Protein 4WY9 (pdb70)

Nearest PDB structures (foldseek):
  4wy9-assembly1_A  TM=1.004E+00  e=4.605E-63  Campylobacter jejuni subsp. jejuni NCTC 11168 = ATCC 700819
  6fu4-assembly2_B  TM=7.289E-01  e=2.043E-14  Pseudomonas aeruginosa PAO1
  7prr-assembly1_B  TM=7.148E-01  e=6.176E-14  Pseudomonas aeruginosa PAO1
  6f9g-assembly3_C  TM=6.980E-01  e=2.473E-10  Pseudomonas putida KT2440
  4jgp-assembly1_B  TM=6.326E-01  e=4.876E-08  Bacillus subtilis subsp. subtilis str. 168

Organism: Campylobacter jejuni subsp. jejuni serotype O:2 (strain ATCC 700819 / NCTC 11168) (NCBI:txid192222)

Solvent-accessible surface area: 14185 Å² total; per-residue (Å²): 143,69,49,139,69,4,54,83,58,0,43,54,25,1,131,111,27,3,86,87,2,76,35,9,0,38,97,2,10,58,62,0,66,62,1,10,41,66,0,19,109,27,18,55,79,40,67,102,168,100,12,59,14,89,75,0,32,75,33,0,34,113,29,5,74,135,108,35,91,17,35,15,3,0,0,9,4,78,108,13,14,113,88,0,59,139,98,36,180,88,18,36,8,183,71,29,78,1,0,0,0,8,2,69,106,195,44,26,84,30,17,81,4,34,29,60,0,0,101,9,123,7,0,75,40,0,56,170,107,15,141,100,67,48,118,108,4,24,28,18,89,0,51,129,1,52,18,108,60,154,91,29,26,0,0,4,0,0,14,5,0,13,33,164,166,82,113,28,31,0,0,0,0,0,0,0,26,3,68,61,1,24,100,34,1,52,46,107,189,33,77,118,24,65,30,5,21,9,2,0,1,13,25,87,2,55,0,2,5,11,60,73,147,115,23,13,41,99,15,4,82,111,55,7,93,49,186,34,0,73,103,0,9,132,8,5,63,94,38,118,95,24,48,34,87,5,51,3,43,85,53,54,68,1,17,0,0,3,21,18,18,156,8,83,118,18,36,3,0,0,2,0,1,0,9,43,159,11,9,99,129,97,125,204,194

Radius of gyration: 21.38 Å; Cα contacts (8 Å, |Δi|>4): 600; chains: 1; bounding box: 50×57×57 Å

B-factor: mean 18.08, std 12.16, range [5.47, 84.89]

Secondary structure (DSSP, 8-state):
-HHHHHHHHHHHHHHHHHHHHHHHHHHHHHHHHHHHHHHHHHHHHS-GGG--HHHHHHHHHHHH-S--S-SEEEEEESS--HHHHHH-GGGB-TT--EEEEEEE---EEEE---HHHHT-HHHHHHHHH--TT----EE---EEE-SSSS-EEEEEEEEEEE-TTS-EEEEEEEEEETHHHHHHHT-GGG--STT--EEEEETTSBEEE-SSGGGTTSBHHHH---GGGHHHHHHHHHT--EEEEEE-TTS-EEEEEEEEEEETTEEEEEEEEEEHHHHHS----

Foldseek 3Di:
DLVVVVFVVQLVLFVVLVVVVLVLLVVQQVLQVVLLVVQLVCQAVADLVRDDVVVNVCSVLVSPQPPRLFQKKKKWFADHDPVQCVPDQQQQEPVGTGMFMWGPPVSIDTGRDYCVVCPDPQNVCCQVPPWPPDPAKGKAFWDWDDRPHDIFIWIKIKDFHAYNVRHGGIIIITIRGCVVSCVPQVPVVPDDWVPKWKWKGWLQQATRDTPPPVRHRPGQCVLAVDPQAVVVNVCSNVQHWGWGFHQHSVRAGWIKTWHKDDDGPTIMIIIIIHRPCRSVPPDDD

Structure (mmCIF, N/CA/C/O backbone):
data_4WY9
#
_entry.id   4WY9
#
_cell.length_a   39.260
_cell.length_b   43.320
_cell.length_c   50.900
_cell.angle_alpha   92.520
_cell.angle_beta   111.380
_cell.angle_gamma   114.730
#
_symmetry.space_group_name_H-M   'P 1'
#
loop_
_entity.id
_entity.type
_entity.pdbx_description
1 polymer 'Putative MCP-type signal transduction protein'
2 non-polymer 'ACETATE ION'
3 non-polymer 'CHLORIDE ION'
4 water water
#
loop_
_atom_site.group_PDB
_atom_site.id
_atom_site.type_symbol
_atom_site.label_atom_id
_atom_site.label_alt_id
_atom_site.label_comp_id
_atom_site.label_asym_id
_atom_site.label_entity_id
_atom_site.label_seq_id
_atom_site.pdbx_PDB_ins_code
_atom_site.Cartn_x
_atom_site.Cartn_y
_atom_site.Cartn_z
_atom_site.occupancy
_atom_site.B_iso_or_equiv
_atom_site.auth_seq_id
_atom_site.auth_comp_id
_atom_site.auth_asym_id
_atom_site.auth_atom_id
_atom_site.pdbx_PDB_model_num
ATOM 1 N N . ASN A 1 7 ? 12.795 26.719 63.997 1.00 39.64 37 ASN A N 1
ATOM 2 C CA . ASN A 1 7 ? 11.963 27.593 63.210 1.00 25.49 37 ASN A CA 1
ATOM 3 C C . ASN A 1 7 ? 11.896 27.270 61.713 1.00 18.35 37 ASN A C 1
ATOM 4 O O . ASN A 1 7 ? 11.025 26.542 61.289 1.00 16.79 37 ASN A O 1
ATOM 9 N N A ILE A 1 8 ? 12.837 27.786 60.933 0.60 15.17 38 ILE A N 1
ATOM 10 N N B ILE A 1 8 ? 12.849 27.780 60.939 0.40 16.13 38 ILE A N 1
ATOM 11 C CA A ILE A 1 8 ? 12.780 27.688 59.473 0.60 14.17 38 ILE A CA 1
ATOM 12 C CA B ILE A 1 8 ? 12.802 27.693 59.478 0.40 16.02 38 ILE A CA 1
ATOM 13 C C A ILE A 1 8 ? 12.885 26.239 59.003 0.60 11.01 38 ILE A C 1
ATOM 14 C C B ILE A 1 8 ? 12.896 26.245 58.993 0.40 12.08 38 ILE A C 1
ATOM 15 O O A ILE A 1 8 ? 12.158 25.834 58.095 0.60 10.96 38 ILE A O 1
ATOM 16 O O B ILE A 1 8 ? 12.173 25.850 58.082 0.40 12.04 38 ILE A O 1
ATOM 25 N N . THR A 1 9 ? 13.792 25.450 59.566 1.00 9.42 39 THR A N 1
ATOM 26 C CA . THR A 1 9 ? 13.930 24.056 59.154 1.00 8.54 39 THR A CA 1
ATOM 27 C C . THR A 1 9 ? 12.634 23.280 59.379 1.00 9.13 39 THR A C 1
ATOM 28 O O . THR A 1 9 ? 12.086 22.638 58.460 1.00 9.27 39 THR A O 1
ATOM 32 N N . LYS A 1 10 ? 12.118 23.335 60.588 1.00 10.31 40 LYS A N 1
ATOM 33 C CA . LYS A 1 10 ? 10.894 22.610 60.938 1.00 11.04 40 LYS A CA 1
ATOM 34 C C . LYS A 1 10 ? 9.730 23.091 60.086 1.00 11.27 40 LYS A C 1
ATOM 35 O O . LYS A 1 10 ? 8.934 22.302 59.566 1.00 11.32 40 LYS A O 1
ATOM 41 N N A ASN A 1 11 ? 9.594 24.411 59.961 0.41 11.86 41 ASN A N 1
ATOM 42 N N B ASN A 1 11 ? 9.606 24.406 59.950 0.59 10.39 41 ASN A N 1
ATOM 43 C CA A ASN A 1 11 ? 8.502 24.969 59.175 0.41 12.76 41 ASN A CA 1
ATOM 44 C CA B ASN A 1 11 ? 8.499 24.942 59.183 0.59 10.20 41 ASN A CA 1
ATOM 45 C C A ASN A 1 11 ? 8.601 24.545 57.704 0.41 11.03 41 ASN A C 1
ATOM 46 C C B ASN A 1 11 ? 8.601 24.554 57.703 0.59 9.42 41 ASN A C 1
ATOM 47 O O A ASN A 1 11 ? 7.595 24.178 57.078 0.41 11.22 41 ASN A O 1
ATOM 48 O O B ASN A 1 11 ? 7.588 24.217 57.070 0.59 10.16 41 ASN A O 1
ATOM 57 N N . THR A 1 12 ? 9.817 24.541 57.174 1.00 9.68 42 THR A N 1
ATOM 58 C CA . THR A 1 12 ? 10.034 24.193 55.782 1.00 8.38 42 THR A CA 1
ATOM 59 C C . THR A 1 12 ? 9.645 22.741 55.555 1.00 7.01 42 THR A C 1
ATOM 60 O O . THR A 1 12 ? 9.005 22.390 54.557 1.00 7.64 42 THR A O 1
ATOM 64 N N . GLU A 1 13 ? 10.063 21.869 56.457 1.00 7.86 43 GLU A N 1
ATOM 65 C CA . GLU A 1 13 ? 9.694 20.458 56.375 1.00 8.84 43 GLU A CA 1
ATOM 66 C C . GLU A 1 13 ? 8.165 20.308 56.362 1.00 8.01 43 GLU A C 1
ATOM 67 O O . GLU A 1 13 ? 7.617 19.549 55.562 1.00 9.24 43 GLU A O 1
ATOM 73 N N . ASP A 1 14 ? 7.486 21.037 57.240 1.00 7.70 44 ASP A N 1
ATOM 74 C CA . ASP A 1 14 ? 6.041 20.914 57.324 1.00 8.14 44 ASP A CA 1
ATOM 75 C C . ASP A 1 14 ? 5.388 21.469 56.071 1.00 7.76 44 ASP A C 1
ATOM 76 O O . ASP A 1 14 ? 4.391 20.930 55.576 1.00 7.73 44 ASP A O 1
ATOM 81 N N . ILE A 1 15 ? 5.907 22.562 55.568 1.00 7.67 45 ILE A N 1
ATOM 82 C CA . ILE A 1 15 ? 5.387 23.172 54.339 1.00 7.54 45 ILE A CA 1
ATOM 83 C C . ILE A 1 15 ? 5.548 22.206 53.176 1.00 7.02 45 ILE A C 1
ATOM 84 O O . ILE A 1 15 ? 4.599 21.993 52.389 1.00 7.21 45 ILE A O 1
ATOM 89 N N . LEU A 1 16 ? 6.719 21.616 53.038 1.00 7.04 46 LEU A N 1
ATOM 90 C CA . LEU A 1 16 ? 6.958 20.687 51.930 1.00 7.24 46 LEU A CA 1
ATOM 91 C C . LEU A 1 16 ? 6.033 19.465 52.021 1.00 7.02 46 LEU A C 1
ATOM 92 O O . LEU A 1 16 ? 5.493 18.996 50.997 1.00 7.63 46 LEU A O 1
ATOM 97 N N . ALA A 1 17 ? 5.816 18.945 53.225 1.00 7.18 47 ALA A N 1
ATOM 98 C CA . ALA A 1 17 ? 4.886 17.825 53.392 1.00 7.90 47 ALA A CA 1
ATOM 99 C C . ALA A 1 17 ? 3.482 18.219 52.937 1.00 7.71 47 ALA A C 1
ATOM 100 O O . ALA A 1 17 ? 2.781 17.452 52.268 1.00 8.77 47 ALA A O 1
ATOM 102 N N A SER A 1 18 ? 3.074 19.442 53.280 0.52 6.63 48 SER A N 1
ATOM 103 N N B SER A 1 18 ? 3.066 19.444 53.264 0.48 6.92 48 SER A N 1
ATOM 104 C CA A SER A 1 18 ? 1.735 19.924 52.918 0.52 7.99 48 SER A CA 1
ATOM 105 C CA B SER A 1 18 ? 1.714 19.883 52.903 0.48 8.11 48 SER A CA 1
ATOM 106 C C A SER A 1 18 ? 1.602 20.069 51.391 0.52 7.81 48 SER A C 1
ATOM 107 C C B SER A 1 18 ? 1.581 20.095 51.382 0.48 8.05 48 SER A C 1
ATOM 108 O O A SER A 1 18 ? 0.611 19.639 50.798 0.52 8.39 48 SER A O 1
ATOM 109 O O B SER A 1 18 ? 0.561 19.748 50.780 0.48 8.49 48 SER A O 1
ATOM 114 N N . ILE A 1 19 ? 2.615 20.651 50.765 1.00 8.27 49 ILE A N 1
ATOM 115 C CA . ILE A 1 19 ? 2.614 20.911 49.332 1.00 8.62 49 ILE A CA 1
ATOM 116 C C . ILE A 1 19 ? 2.520 19.580 48.581 1.00 7.61 49 ILE A C 1
ATOM 117 O O . ILE A 1 19 ? 1.728 19.431 47.615 1.00 9.09 49 ILE A O 1
ATOM 122 N N . THR A 1 20 ? 3.317 18.608 48.993 1.00 7.06 50 THR A N 1
ATOM 123 C CA . THR A 1 20 ? 3.328 17.306 48.299 1.00 7.64 50 THR A CA 1
ATOM 124 C C . THR A 1 20 ? 2.001 16.592 48.489 1.00 7.32 50 THR A C 1
ATOM 125 O O . THR A 1 20 ? 1.499 15.955 47.548 1.00 8.69 50 THR A O 1
ATOM 129 N N . LYS A 1 21 ? 1.425 16.678 49.690 1.00 7.23 51 LYS A N 1
ATOM 130 C CA . LYS A 1 21 ? 0.132 16.051 49.955 1.00 8.74 51 LYS A CA 1
ATOM 131 C C . LYS A 1 21 ? -0.920 16.598 49.030 1.00 7.84 51 LYS A C 1
ATOM 132 O O . LYS A 1 21 ? -1.711 15.844 48.468 1.00 9.79 51 LYS A O 1
ATOM 138 N N A GLU A 1 22 ? -0.940 17.918 48.881 0.28 7.93 52 GLU A N 1
ATOM 139 N N B GLU A 1 22 ? -0.942 17.912 48.873 0.26 7.99 52 GLU A N 1
ATOM 140 N N C GLU A 1 22 ? -0.952 17.914 48.863 0.46 8.16 52 GLU A N 1
ATOM 141 C CA A GLU A 1 22 ? -1.917 18.582 48.006 0.28 9.31 52 GLU A CA 1
ATOM 142 C CA B GLU A 1 22 ? -1.942 18.542 48.004 0.26 9.86 52 GLU A CA 1
ATOM 143 C CA C GLU A 1 22 ? -1.976 18.513 47.991 0.46 10.21 52 GLU A CA 1
ATOM 144 C C A GLU A 1 22 ? -1.786 18.108 46.552 0.28 8.34 52 GLU A C 1
ATOM 145 C C B GLU A 1 22 ? -1.790 18.089 46.547 0.26 8.47 52 GLU A C 1
ATOM 146 C C C GLU A 1 22 ? -1.794 18.079 46.535 0.46 8.16 52 GLU A C 1
ATOM 147 O O A GLU A 1 22 ? -2.775 17.778 45.890 0.28 9.36 52 GLU A O 1
ATOM 148 O O B GLU A 1 22 ? -2.773 17.758 45.874 0.26 9.51 52 GLU A O 1
ATOM 149 O O C GLU A 1 22 ? -2.763 17.732 45.845 0.46 8.76 52 GLU A O 1
ATOM 165 N N . TYR A 1 23 ? -0.557 18.080 46.047 1.00 7.74 53 TYR A N 1
ATOM 166 C CA . TYR A 1 23 ? -0.318 17.659 44.673 1.00 7.42 53 TYR A CA 1
ATOM 167 C C . TYR A 1 23 ? -0.660 16.182 44.500 1.00 7.92 53 TYR A C 1
ATOM 168 O O . TYR A 1 23 ? -1.234 15.790 43.473 1.00 9.13 53 TYR A O 1
ATOM 177 N N . ALA A 1 24 ? -0.300 15.359 45.484 1.00 7.06 54 ALA A N 1
ATOM 178 C CA . ALA A 1 24 ? -0.633 13.925 45.420 1.00 8.68 54 ALA A CA 1
ATOM 179 C C . ALA A 1 24 ? -2.139 13.699 45.379 1.00 8.99 54 ALA A C 1
ATOM 180 O O . ALA A 1 24 ? -2.628 12.908 44.581 1.00 10.14 54 ALA A O 1
ATOM 182 N N . THR A 1 25 ? -2.868 14.400 46.249 1.00 9.78 55 THR A N 1
ATOM 183 C CA . THR A 1 25 ? -4.292 14.246 46.315 1.00 10.84 55 THR A CA 1
ATOM 184 C C . THR A 1 25 ? -4.962 14.596 44.981 1.00 11.29 55 THR A C 1
ATOM 185 O O . THR A 1 25 ? -5.847 13.889 44.495 1.00 10.79 55 THR A O 1
ATOM 189 N N . GLN A 1 26 ? -4.536 15.698 44.389 1.00 10.12 56 GLN A N 1
ATOM 190 C CA . GLN A 1 26 ? -5.101 16.136 43.135 1.00 10.29 56 GLN A CA 1
ATOM 191 C C . GLN A 1 26 ? -4.804 15.128 42.025 1.00 8.41 56 GLN A C 1
ATOM 192 O O . GLN A 1 26 ? -5.685 14.780 41.250 1.00 9.45 56 GLN A O 1
ATOM 198 N N . THR A 1 27 ? -3.583 14.627 41.991 1.00 8.01 57 THR A N 1
ATOM 199 C CA . THR A 1 27 ? -3.184 13.661 40.972 1.00 8.17 57 THR A CA 1
ATOM 200 C C . THR A 1 27 ? -3.925 12.336 41.129 1.00 7.69 57 THR A C 1
ATOM 201 O O . THR A 1 27 ? -4.422 11.750 40.149 1.00 8.74 57 THR A O 1
ATOM 205 N N . GLN A 1 28 ? -4.035 11.859 42.365 1.00 8.25 58 GLN A N 1
ATOM 206 C CA . GLN A 1 28 ? -4.748 10.628 42.668 1.00 9.27 58 GLN A CA 1
ATOM 207 C C . GLN A 1 28 ? -6.199 10.762 42.227 1.00 9.27 58 GLN A C 1
ATOM 208 O O . GLN A 1 28 ? -6.800 9.813 41.664 1.00 10.95 58 GLN A O 1
ATOM 214 N N . GLY A 1 29 ? -6.788 11.938 42.420 1.00 11.04 59 GLY A N 1
ATOM 215 C CA . GLY A 1 29 ? -8.174 12.136 42.030 1.00 11.02 59 GLY A CA 1
ATOM 216 C C . GLY A 1 29 ? -8.378 12.072 40.534 1.00 10.00 59 GLY A C 1
ATOM 217 O O . GLY A 1 29 ? -9.364 11.500 40.069 1.00 10.76 59 GLY A O 1
ATOM 218 N N . ILE A 1 30 ? -7.453 12.634 39.772 1.00 9.43 60 ILE A N 1
ATOM 219 C CA . ILE A 1 30 ? -7.530 12.589 38.317 1.00 9.20 60 ILE A CA 1
ATOM 220 C C . ILE A 1 30 ? -7.429 11.155 37.820 1.00 8.42 60 ILE A C 1
ATOM 221 O O . ILE A 1 30 ? -8.247 10.712 36.989 1.00 9.16 60 ILE A O 1
ATOM 226 N N . PHE A 1 31 ? -6.475 10.388 38.347 1.00 7.98 61 PHE A N 1
ATOM 227 C CA . PHE A 1 31 ? -6.382 8.970 37.993 1.00 8.75 61 PHE A CA 1
ATOM 228 C C . PHE A 1 31 ? -7.701 8.280 38.329 1.00 8.74 61 PHE A C 1
ATOM 229 O O . PHE A 1 31 ? -8.197 7.461 37.553 1.00 10.58 61 PHE A O 1
ATOM 237 N N . GLY A 1 32 ? -8.247 8.548 39.514 1.00 9.10 62 GLY A N 1
ATOM 238 C CA . GLY A 1 32 ? -9.456 7.885 39.945 1.00 9.82 62 GLY A CA 1
ATOM 239 C C . GLY A 1 32 ? -10.619 8.150 39.031 1.00 9.33 62 GLY A C 1
ATOM 240 O O . GLY A 1 32 ? -11.411 7.243 38.747 1.00 10.05 62 GLY A O 1
ATOM 241 N N . GLU A 1 33 ? -10.750 9.377 38.562 1.00 9.47 63 GLU A N 1
ATOM 242 C CA . GLU A 1 33 ? -11.810 9.737 37.629 1.00 10.39 63 GLU A CA 1
ATOM 243 C C . GLU A 1 33 ? -11.641 8.985 36.330 1.00 9.85 63 GLU A C 1
ATOM 244 O O . GLU A 1 33 ? -12.624 8.452 35.789 1.00 10.51 63 GLU A O 1
ATOM 250 N N . MET A 1 34 ? -10.429 8.948 35.788 1.00 9.47 64 MET A N 1
ATOM 251 C CA . MET A 1 34 ? -10.199 8.230 34.538 1.00 9.92 64 MET A CA 1
ATOM 252 C C . MET A 1 34 ? -10.525 6.779 34.678 1.00 10.61 64 MET A C 1
ATOM 253 O O . MET A 1 34 ? -11.214 6.197 33.817 1.00 10.57 64 MET A O 1
ATOM 258 N N . ILE A 1 35 ? -10.074 6.169 35.764 1.00 9.74 65 ILE A N 1
ATOM 259 C CA . ILE A 1 35 ? -10.283 4.749 35.984 1.00 10.39 65 ILE A CA 1
ATOM 260 C C . ILE A 1 35 ? -11.765 4.416 36.136 1.00 9.61 65 ILE A C 1
ATOM 261 O O . ILE A 1 35 ? -12.243 3.396 35.616 1.00 10.47 65 ILE A O 1
ATOM 266 N N . ALA A 1 36 ? -12.518 5.268 36.824 1.00 9.82 66 ALA A N 1
ATOM 267 C CA . ALA A 1 36 ? -13.943 5.022 36.971 1.00 9.71 66 ALA A CA 1
ATOM 268 C C . ALA A 1 36 ? -14.643 5.027 35.607 1.00 10.52 66 ALA A C 1
ATOM 269 O O . ALA A 1 36 ? -15.549 4.225 35.356 1.00 10.94 66 ALA A O 1
ATOM 271 N N . LEU A 1 37 ? -14.235 5.936 34.722 1.00 9.61 67 LEU A N 1
ATOM 272 C CA . LEU A 1 37 ? -14.841 5.968 33.395 1.00 11.23 67 LEU A CA 1
ATOM 273 C C . LEU A 1 37 ? -14.455 4.691 32.636 1.00 10.19 67 LEU A C 1
ATOM 274 O O . LEU A 1 37 ? -15.259 4.086 31.946 1.00 10.31 67 LEU A O 1
ATOM 279 N N . ASN A 1 38 ? -13.180 4.308 32.700 1.00 9.46 68 ASN A N 1
ATOM 280 C CA . ASN A 1 38 ? -12.734 3.130 31.960 1.00 9.12 68 ASN A CA 1
ATOM 281 C C . ASN A 1 38 ? -13.486 1.916 32.429 1.00 9.52 68 ASN A C 1
ATOM 282 O O . ASN A 1 38 ? -13.843 1.049 31.631 1.00 10.32 68 ASN A O 1
ATOM 287 N N . LYS A 1 39 ? -13.676 1.787 33.739 1.00 9.73 69 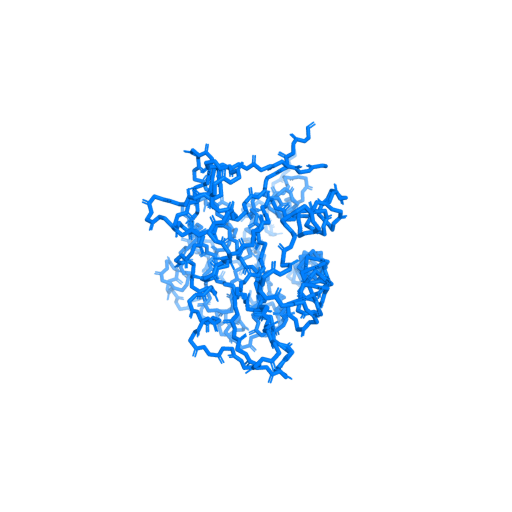LYS A N 1
ATOM 288 C CA . LYS A 1 39 ? -14.416 0.649 34.295 1.00 11.02 69 LYS A CA 1
ATOM 289 C C . LYS A 1 39 ? -15.850 0.636 33.819 1.00 10.30 69 LYS A C 1
ATOM 290 O O . LYS A 1 39 ? -16.411 -0.419 33.533 1.00 11.58 69 LYS A O 1
ATOM 296 N N A SER A 1 40 ? -16.442 1.812 33.677 0.47 10.12 70 SER A N 1
ATOM 297 N N B SER A 1 40 ? -16.443 1.814 33.717 0.53 10.37 70 SER A N 1
ATOM 298 C CA A SER A 1 40 ? -17.861 1.888 33.271 0.47 11.02 70 SER A CA 1
ATOM 299 C CA B SER A 1 40 ? -17.840 1.911 33.264 0.53 11.84 70 SER A CA 1
ATOM 300 C C A SER A 1 40 ? -18.029 1.470 31.806 0.47 10.70 70 SER A C 1
ATOM 301 C C B SER A 1 40 ? -17.929 1.344 31.849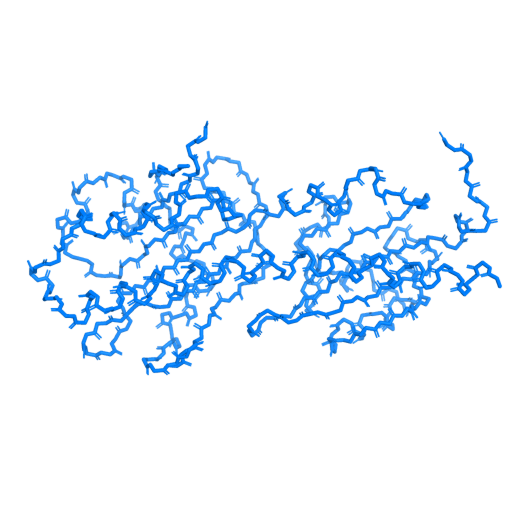 0.53 9.40 70 SER A C 1
ATOM 302 O O A SER A 1 40 ? -19.042 0.852 31.438 0.47 11.37 70 SER A O 1
ATOM 303 O O B SER A 1 40 ? -18.776 0.473 31.565 0.53 9.33 70 SER A O 1
ATOM 308 N N . ILE A 1 41 ? -17.079 1.810 30.958 1.00 8.79 71 ILE A N 1
ATOM 309 C CA . ILE A 1 41 ? -17.167 1.425 29.551 1.00 9.76 71 ILE A CA 1
ATOM 310 C C . ILE A 1 41 ? -16.771 -0.045 29.383 1.00 7.83 71 ILE A C 1
ATOM 311 O O . ILE A 1 41 ? -17.380 -0.775 28.609 1.00 8.21 71 ILE A O 1
ATOM 316 N N . SER A 1 42 ? -15.765 -0.518 30.128 1.00 7.46 72 SER A N 1
ATOM 317 C CA . SER A 1 42 ? -15.388 -1.915 30.033 1.00 7.74 72 SER A CA 1
ATOM 318 C C . SER A 1 42 ? -16.568 -2.805 30.471 1.00 7.48 72 SER A C 1
ATOM 319 O O . SER A 1 42 ? -16.821 -3.849 29.883 1.00 8.89 72 SER A O 1
ATOM 322 N N . GLY A 1 43 ? -17.296 -2.389 31.501 1.00 8.13 73 GLY A N 1
ATOM 323 C CA . GLY A 1 43 ? -18.438 -3.158 31.938 1.00 9.56 73 GLY A CA 1
ATOM 324 C C . GLY A 1 43 ? -19.503 -3.245 30.865 1.00 8.55 73 GLY A C 1
ATOM 325 O O . GLY A 1 43 ? -20.053 -4.327 30.568 1.00 9.76 73 GLY A O 1
ATOM 326 N N . THR A 1 44 ? -19.808 -2.114 30.265 1.00 8.47 74 THR A N 1
ATOM 327 C CA . THR A 1 44 ? -20.838 -2.053 29.237 1.00 8.42 74 THR A CA 1
ATOM 328 C C . THR A 1 44 ? -20.420 -2.845 28.002 1.00 7.61 74 THR A C 1
ATOM 329 O O . THR A 1 44 ? -21.247 -3.583 27.418 1.00 8.17 74 THR A O 1
ATOM 333 N N . LEU A 1 45 ? -19.168 -2.738 27.594 1.00 7.01 75 LEU A N 1
ATOM 334 C CA . LEU A 1 45 ? -18.710 -3.483 26.422 1.00 7.08 75 LEU A CA 1
ATOM 335 C C . LEU A 1 45 ? -18.641 -4.987 26.677 1.00 7.40 75 LEU A C 1
ATOM 336 O O . LEU A 1 45 ? -19.035 -5.764 25.836 1.00 8.50 75 LEU A O 1
ATOM 341 N N . THR A 1 46 ? -18.188 -5.405 27.855 1.00 6.61 76 THR A N 1
ATOM 342 C CA . THR A 1 46 ? -18.172 -6.833 28.149 1.00 6.92 76 THR A CA 1
ATOM 343 C C . THR A 1 46 ? -19.605 -7.378 28.183 1.00 8.20 76 THR A C 1
ATOM 344 O O . THR A 1 46 ? -19.868 -8.472 27.687 1.00 9.83 76 THR A O 1
ATOM 348 N N . GLU A 1 47 ? -20.554 -6.643 28.749 1.00 7.91 77 GLU A N 1
ATOM 349 C CA . GLU A 1 47 ? -21.937 -7.096 28.730 1.00 9.11 77 GLU A CA 1
ATOM 350 C C . GLU A 1 47 ? -22.395 -7.267 27.278 1.00 9.87 77 GLU A C 1
ATOM 351 O O . GLU A 1 47 ? -23.047 -8.241 26.938 1.00 12.04 77 GLU A O 1
ATOM 357 N N . MET A 1 48 ? -22.020 -6.337 26.399 1.00 9.30 78 MET A N 1
ATOM 358 C CA . MET A 1 48 ? -22.368 -6.440 24.987 1.00 9.15 78 MET A CA 1
ATOM 359 C C . MET A 1 48 ? -21.748 -7.672 24.360 1.00 8.89 78 MET A C 1
ATOM 360 O O . MET A 1 48 ? -22.414 -8.427 23.644 1.00 10.42 78 MET A O 1
ATOM 365 N N . PHE A 1 49 ? -20.444 -7.868 24.548 1.00 9.19 79 PHE A N 1
ATOM 366 C CA . PHE A 1 49 ? -19.740 -8.942 23.844 1.00 9.74 79 PHE A CA 1
ATOM 367 C C . PHE A 1 49 ? -20.083 -10.297 24.434 1.00 9.81 79 PHE A C 1
ATOM 368 O O . PHE A 1 49 ? -19.946 -11.329 23.781 1.00 13.06 79 PHE A O 1
ATOM 376 N N . ARG A 1 50 ? -20.607 -10.321 25.663 1.00 9.94 80 ARG A N 1
ATOM 377 C CA . ARG A 1 50 ? -21.117 -11.567 26.241 1.00 12.09 80 ARG A CA 1
ATOM 378 C C . ARG A 1 50 ? -22.528 -11.904 25.735 1.00 13.83 80 ARG A C 1
ATOM 379 O O . ARG A 1 50 ? -22.887 -13.073 25.635 1.00 17.22 80 ARG A O 1
ATOM 387 N N . SER A 1 51 ? -23.345 -10.881 25.468 1.00 13.43 81 SER A N 1
ATOM 388 C CA . SER A 1 51 ? -24.748 -11.083 25.153 1.00 15.08 81 SER A CA 1
ATOM 389 C C . SER A 1 51 ? -25.048 -11.060 23.658 1.00 14.67 81 SER A C 1
ATOM 390 O O . SER A 1 51 ? -26.140 -11.406 23.241 1.00 17.96 81 SER A O 1
ATOM 393 N N . THR A 1 52 ? -24.081 -10.645 22.837 1.00 13.26 82 THR A N 1
ATOM 394 C CA . THR A 1 52 ? -24.315 -10.419 21.418 1.00 14.12 82 THR A CA 1
ATOM 395 C C . THR A 1 52 ? -23.427 -11.341 20.622 1.00 15.36 82 THR A C 1
ATOM 396 O O . THR A 1 52 ? -22.218 -11.345 20.791 1.00 17.58 82 THR A O 1
ATOM 400 N N A SER A 1 53 ? -24.030 -12.110 19.721 0.48 15.78 83 SER A N 1
ATOM 401 N N B SER A 1 53 ? -24.033 -12.106 19.721 0.52 14.97 83 SER A N 1
ATOM 402 C CA A SER A 1 53 ? -23.247 -12.955 18.869 0.48 18.50 83 SER A CA 1
ATOM 403 C CA B SER A 1 53 ? -23.262 -12.943 18.859 0.52 16.39 83 SER A CA 1
ATOM 404 C C A SER A 1 53 ? -22.370 -12.115 17.964 0.48 16.12 83 SER A C 1
ATOM 405 C C B SER A 1 53 ? -22.360 -12.103 17.976 0.52 14.85 83 SER A C 1
ATOM 406 O O A SER A 1 53 ? -22.718 -10.981 17.620 0.48 16.11 83 SER A O 1
ATOM 407 O O B SER A 1 53 ? -22.684 -10.955 17.656 0.52 14.37 83 SER A O 1
ATOM 412 N N . LYS A 1 54 ? -21.240 -12.663 17.543 1.00 16.82 84 LYS A N 1
ATOM 413 C CA . LYS A 1 54 ? -20.346 -11.950 16.634 1.00 19.03 84 LYS A CA 1
ATOM 414 C C . LYS A 1 54 ? -21.118 -11.486 15.366 1.00 16.74 84 LYS A C 1
ATOM 415 O O . LYS A 1 54 ? -20.898 -10.368 14.879 1.00 17.97 84 LYS A O 1
ATOM 421 N N A GLU A 1 55 ? -22.030 -12.311 14.876 0.21 16.09 85 GLU A N 1
ATOM 422 N N B GLU A 1 55 ? -22.031 -12.319 14.897 0.37 16.44 85 GLU A N 1
ATOM 423 N N C GLU A 1 55 ? -22.036 -12.304 14.883 0.42 16.70 85 GLU A N 1
ATOM 424 C CA A GLU A 1 55 ? -22.787 -11.965 13.676 0.21 17.73 85 GLU A CA 1
ATOM 425 C CA B GLU A 1 55 ? -22.826 -12.018 13.711 0.37 15.51 85 GLU A CA 1
ATOM 426 C CA C GLU A 1 55 ? -22.783 -11.960 13.675 0.42 17.69 85 GLU A CA 1
ATOM 427 C C A GLU A 1 55 ? -23.702 -10.766 13.889 0.21 15.60 85 GLU A C 1
ATOM 428 C C B GLU A 1 55 ? -23.707 -10.788 13.894 0.37 14.54 85 GLU A C 1
ATOM 429 C C C GLU A 1 55 ? -23.705 -10.769 13.886 0.42 15.25 85 GLU A C 1
ATOM 430 O O A GLU A 1 55 ? -24.098 -10.094 12.923 0.21 15.93 85 GLU A O 1
ATOM 431 O O B GLU A 1 55 ? -24.085 -10.112 12.919 0.37 14.96 85 GLU A O 1
ATOM 432 O O C GLU A 1 55 ? -24.115 -10.096 12.923 0.42 15.12 85 GLU A O 1
ATOM 448 N N . ASP A 1 56 ? -24.036 -10.485 15.150 1.00 14.04 86 ASP A N 1
ATOM 449 C CA . ASP A 1 56 ? -24.954 -9.405 15.463 1.00 12.88 86 ASP A CA 1
ATOM 450 C C . ASP A 1 56 ? -24.236 -8.171 16.015 1.00 10.67 86 ASP A C 1
ATOM 451 O O . ASP A 1 56 ? -24.889 -7.174 16.342 1.00 11.47 86 ASP A O 1
ATOM 456 N N . LEU A 1 57 ? -22.914 -8.187 16.072 1.00 10.22 87 LEU A N 1
ATOM 457 C CA . LEU A 1 57 ? -22.192 -7.042 16.620 1.00 10.26 87 LEU A CA 1
ATOM 458 C C . LEU A 1 57 ? -22.411 -5.816 15.755 1.00 10.32 87 LEU A C 1
ATOM 459 O O . LEU A 1 57 ? -22.319 -5.870 14.515 1.00 10.15 87 LEU A O 1
ATOM 464 N N . ASP A 1 58 ? -22.664 -4.691 16.426 1.00 8.55 88 ASP A N 1
ATOM 465 C CA . ASP A 1 58 ? -23.156 -3.450 15.827 1.00 9.02 88 ASP A CA 1
ATOM 466 C C . ASP A 1 58 ? -22.158 -2.339 16.073 1.00 7.59 88 ASP A C 1
ATOM 467 O O . ASP A 1 58 ? -22.018 -1.859 17.195 1.00 8.65 88 ASP A O 1
ATOM 472 N N A ILE A 1 59 ? -21.471 -1.910 15.002 0.57 7.95 89 ILE A N 1
ATOM 473 N N B ILE A 1 59 ? -21.439 -1.908 15.026 0.43 8.40 89 ILE A N 1
ATOM 474 C CA A ILE A 1 59 ? -20.406 -0.939 15.127 0.57 7.63 89 ILE A CA 1
ATOM 475 C CA B ILE A 1 59 ? -20.366 -0.948 15.233 0.43 9.41 89 ILE A CA 1
ATOM 476 C C A ILE A 1 59 ? -20.864 0.404 15.698 0.57 8.08 89 ILE A C 1
ATOM 477 C C B ILE A 1 59 ? -20.863 0.433 15.672 0.43 11.17 89 ILE A C 1
ATOM 478 O O A ILE A 1 59 ? -20.163 1.017 16.500 0.57 8.72 89 ILE A O 1
ATOM 479 O O B ILE A 1 59 ? -20.144 1.175 16.337 0.43 11.58 89 ILE A O 1
ATOM 488 N N A ASP A 1 60 ? -22.049 0.866 15.301 0.57 8.01 90 ASP A N 1
ATOM 489 N N B ASP A 1 60 ? -22.096 0.777 15.326 0.43 12.13 90 ASP A N 1
ATOM 490 C CA A ASP A 1 60 ? -22.572 2.111 15.817 0.57 9.54 90 ASP A CA 1
ATOM 491 C CA B ASP A 1 60 ? -22.675 2.037 15.740 0.43 14.31 90 ASP A CA 1
ATOM 492 C C A ASP A 1 60 ? -22.927 2.015 17.292 0.57 9.08 90 ASP A C 1
ATOM 493 C C B ASP A 1 60 ? -22.992 2.017 17.237 0.43 12.70 90 ASP A C 1
ATOM 494 O O A ASP A 1 60 ? -22.724 2.978 18.037 0.57 9.23 90 ASP A O 1
ATOM 495 O O B ASP A 1 60 ? -22.818 3.021 17.935 0.43 13.69 90 ASP A O 1
ATOM 504 N N . ASN A 1 61 ? -23.425 0.877 17.747 1.00 10.17 91 ASN A N 1
ATOM 505 C CA . ASN A 1 61 ? -23.689 0.713 19.176 1.00 10.80 91 ASN A CA 1
ATOM 506 C C . ASN A 1 61 ? -22.405 0.862 19.961 1.00 10.38 91 ASN A C 1
ATOM 507 O O . ASN A 1 61 ? -22.364 1.510 20.999 1.00 11.56 91 ASN A O 1
ATOM 512 N N . ILE A 1 62 ? -21.327 0.264 19.461 1.00 9.60 92 ILE A N 1
ATOM 513 C CA . ILE A 1 62 ? -20.025 0.383 20.114 1.00 9.83 92 ILE A CA 1
ATOM 514 C C . ILE A 1 62 ? -19.545 1.834 20.093 1.00 10.74 92 ILE A C 1
ATOM 515 O O . ILE A 1 62 ? -19.056 2.354 21.085 1.00 11.55 92 ILE A O 1
ATOM 520 N N . THR A 1 63 ? -19.631 2.481 18.925 1.00 11.34 93 THR A N 1
ATOM 521 C CA . THR A 1 63 ? -19.207 3.853 18.798 1.00 13.44 93 THR A CA 1
ATOM 522 C C . THR A 1 63 ? -19.903 4.759 19.789 1.00 12.23 93 THR A C 1
ATOM 523 O O . THR A 1 63 ? -19.285 5.617 20.403 1.00 14.36 93 THR A O 1
ATOM 527 N N . ASN A 1 64 ? -21.207 4.585 19.941 1.00 12.65 94 ASN A N 1
ATOM 528 C CA . ASN A 1 64 ? -21.988 5.457 20.799 1.00 14.17 94 ASN A CA 1
ATOM 529 C C . ASN A 1 64 ? -21.615 5.264 22.234 1.00 13.52 94 ASN A C 1
ATOM 530 O O . ASN A 1 64 ? -21.584 6.234 22.992 1.00 15.60 94 ASN A O 1
ATOM 535 N N . ILE A 1 65 ? -21.298 4.029 22.636 1.00 13.53 95 ILE A N 1
ATOM 536 C CA . ILE A 1 65 ? -20.839 3.786 24.016 1.00 13.43 95 ILE A CA 1
ATOM 537 C C . ILE A 1 65 ? -19.533 4.527 24.289 1.00 13.17 95 ILE A C 1
ATOM 538 O O . ILE A 1 65 ? -19.362 5.148 25.351 1.00 14.73 95 ILE A O 1
ATOM 543 N N . ILE A 1 66 ? -18.609 4.502 23.333 1.00 12.60 96 ILE A N 1
ATOM 544 C CA . ILE A 1 66 ? -17.357 5.222 23.506 1.00 12.99 96 ILE A CA 1
ATOM 545 C C . ILE A 1 66 ? -17.557 6.720 23.551 1.00 13.56 96 ILE A C 1
ATOM 546 O O . ILE A 1 66 ? -17.079 7.405 24.489 1.00 14.90 96 ILE A O 1
ATOM 551 N N . THR A 1 67 ? -18.270 7.271 22.585 1.00 15.11 97 THR A N 1
ATOM 552 C CA . THR A 1 67 ? -18.365 8.712 22.498 1.00 17.52 97 THR A CA 1
ATOM 553 C C . THR A 1 67 ? -19.220 9.294 23.622 1.00 18.32 97 THR A C 1
ATOM 554 O O . THR A 1 67 ? -18.925 10.379 24.108 1.00 19.22 97 THR A O 1
ATOM 558 N N . ASN A 1 68 ? -20.246 8.571 24.067 1.00 16.47 98 ASN A N 1
ATOM 559 C CA . ASN A 1 68 ? -21.050 9.000 25.180 1.00 19.40 98 ASN A CA 1
ATOM 560 C C . ASN A 1 68 ? -20.239 9.006 26.487 1.00 20.77 98 ASN A C 1
ATOM 561 O O . ASN A 1 68 ? -20.467 9.852 27.352 1.00 25.31 98 ASN A O 1
ATOM 566 N N . THR A 1 69 ? -19.362 8.050 26.664 1.00 20.06 99 THR A N 1
ATOM 567 C CA . THR A 1 69 ? -18.583 7.892 27.872 1.00 20.98 99 THR A CA 1
ATOM 568 C C . THR A 1 69 ? -17.534 8.943 27.974 1.00 22.52 99 THR A C 1
ATOM 569 O O . THR A 1 69 ? -17.256 9.452 29.055 1.00 23.28 99 THR A O 1
ATOM 573 N N . PHE A 1 70 ? -16.906 9.269 26.834 1.00 26.39 100 PHE A N 1
ATOM 574 C CA . PHE A 1 70 ? -15.783 10.182 26.821 1.00 30.42 100 PHE A CA 1
ATOM 575 C C . PHE A 1 70 ? -16.072 11.583 26.291 1.00 38.65 100 PHE A C 1
ATOM 576 O O . PHE A 1 70 ? -15.153 12.340 26.020 1.00 39.41 100 PHE A O 1
ATOM 584 N N . ASP A 1 71 ? -17.344 11.939 26.210 1.00 42.74 101 ASP A N 1
ATOM 585 C CA . ASP A 1 71 ? -17.741 13.246 25.714 1.00 51.84 101 ASP A CA 1
ATOM 586 C C . ASP A 1 71 ? -17.402 14.378 26.707 1.00 56.72 101 ASP A C 1
ATOM 587 O O . ASP A 1 71 ? -17.001 15.463 26.289 1.00 64.80 101 ASP A O 1
ATOM 592 N N . ASN A 1 72 ? -17.509 14.106 28.006 1.00 55.05 102 ASN A N 1
ATOM 593 C CA . ASN A 1 72 ? -17.585 15.161 29.058 1.00 57.66 102 ASN A CA 1
ATOM 594 C C . ASN A 1 72 ? -16.242 15.675 29.588 1.00 61.73 102 ASN A C 1
ATOM 595 O O . ASN A 1 72 ? -15.927 15.518 30.753 1.00 55.54 102 ASN A O 1
ATOM 600 N N . SER A 1 73 ? -15.444 16.307 28.738 1.00 61.53 103 SER A N 1
ATOM 601 C CA . SER A 1 73 ? -14.201 16.959 29.204 1.00 58.83 103 SER A CA 1
ATOM 602 C C . SER A 1 73 ? -13.315 16.104 30.144 1.00 61.35 103 SER A C 1
ATOM 603 O O . SER A 1 73 ? -12.841 16.579 31.193 1.00 55.13 103 SER A O 1
ATOM 606 N N . ALA A 1 74 ? -13.065 14.851 29.757 1.00 57.71 104 ALA A N 1
ATOM 607 C CA . ALA A 1 74 ? -12.232 13.997 30.581 1.00 54.59 104 ALA A CA 1
ATOM 608 C C . ALA A 1 74 ? -10.785 14.546 30.659 1.00 51.13 104 ALA A C 1
ATOM 609 O O . ALA A 1 74 ? -10.389 15.448 29.936 1.00 50.40 104 ALA A O 1
ATOM 611 N N . TYR A 1 75 ? -10.037 14.053 31.636 1.00 45.39 105 TYR A N 1
ATOM 612 C CA . TYR A 1 75 ? -8.593 14.239 31.684 1.00 38.31 105 TYR A CA 1
ATOM 613 C C . TYR A 1 75 ? -7.890 13.346 30.691 1.00 36.47 105 TYR A C 1
ATOM 614 O O . TYR A 1 75 ? -6.752 13.585 30.422 1.00 42.11 105 TYR A O 1
ATOM 623 N N . SER A 1 76 ? -8.557 12.310 30.179 1.00 32.88 106 SER A N 1
ATOM 624 C CA . SER A 1 76 ? -8.003 11.454 29.124 1.00 31.81 106 SER A CA 1
ATOM 625 C C . SER A 1 76 ? -7.928 12.246 27.821 1.00 27.09 106 SER A C 1
ATOM 626 O O . SER A 1 76 ? -8.874 12.852 27.364 1.00 35.38 106 SER A O 1
ATOM 629 N N . ASN A 1 77 ? -6.749 12.287 27.271 1.00 20.72 107 ASN A N 1
ATOM 630 C CA . ASN A 1 77 ? -6.489 12.949 26.018 1.00 20.07 107 ASN A CA 1
ATOM 631 C C . ASN A 1 77 ? -6.847 12.058 24.873 1.00 18.40 107 ASN A C 1
ATOM 632 O O . ASN A 1 77 ? -7.234 12.548 23.772 1.00 19.19 107 ASN A O 1
ATOM 637 N N . PHE A 1 78 ? -6.714 10.744 25.077 1.00 14.14 108 PHE A N 1
ATOM 638 C CA . PHE A 1 78 ? -7.123 9.793 24.072 1.00 13.11 108 PHE A CA 1
ATOM 639 C C . PHE A 1 78 ? -7.858 8.626 24.691 1.00 11.21 108 PHE A C 1
ATOM 640 O O . PHE A 1 78 ? -7.614 8.241 25.840 1.00 11.03 108 PHE A O 1
ATOM 648 N N A THR A 1 79 ? -8.758 8.016 23.923 0.34 11.06 109 THR A N 1
ATOM 649 N N B THR A 1 79 ? -8.730 8.021 23.890 0.66 10.66 109 THR A N 1
ATOM 650 C CA A THR A 1 79 ? -9.410 6.787 24.346 0.34 11.67 109 THR A CA 1
ATOM 651 C CA B THR A 1 79 ? -9.473 6.839 24.277 0.66 9.80 109 THR A CA 1
ATOM 652 C C A THR A 1 79 ? -9.441 5.843 23.166 0.34 9.75 109 THR A C 1
ATOM 653 C C B THR A 1 79 ? -9.355 5.850 23.133 0.66 7.98 109 THR A C 1
ATOM 654 O O A THR A 1 79 ? -9.656 6.255 22.025 0.34 12.37 109 THR A O 1
ATOM 655 O O B THR A 1 79 ? -9.366 6.250 21.970 0.66 9.16 109 THR A O 1
ATOM 662 N N . TYR A 1 80 ? -9.194 4.581 23.447 1.00 7.73 110 TYR A N 1
ATOM 663 C CA . TYR A 1 80 ? -9.071 3.567 22.382 1.00 7.47 110 TYR A CA 1
ATOM 664 C C . TYR A 1 80 ? -9.743 2.272 22.708 1.00 6.38 110 TYR A C 1
ATOM 665 O O . TYR A 1 80 ? -9.729 1.808 23.854 1.00 7.25 110 TYR A O 1
ATOM 674 N N . LEU A 1 81 ? -10.326 1.660 21.674 1.00 6.52 111 LEU A N 1
ATOM 675 C CA . LEU A 1 81 ? -10.827 0.307 21.709 1.00 6.23 111 LEU A CA 1
ATOM 676 C C . LEU A 1 81 ? -10.075 -0.505 20.689 1.00 6.68 111 LEU A C 1
ATOM 677 O O . LEU A 1 81 ? -10.178 -0.256 19.482 1.00 7.42 111 LEU A O 1
ATOM 682 N N . TYR A 1 82 ? -9.314 -1.489 21.159 1.00 6.32 112 TYR A N 1
ATOM 683 C CA . TYR A 1 82 ? -8.585 -2.428 20.313 1.00 5.47 112 TYR A CA 1
ATOM 684 C C . TYR A 1 82 ? -9.372 -3.735 20.331 1.00 5.83 112 TYR A C 1
ATOM 685 O O . TYR A 1 82 ? -9.634 -4.274 21.398 1.00 7.47 112 TYR A O 1
ATOM 694 N N . LEU A 1 83 ? -9.787 -4.232 19.169 1.00 6.84 113 LEU A N 1
ATOM 695 C CA . LEU A 1 83 ? -10.434 -5.533 19.079 1.00 7.29 113 LEU A CA 1
ATOM 696 C C . LEU A 1 83 ? -9.530 -6.507 18.337 1.00 7.82 113 LEU A C 1
ATOM 697 O O . LEU A 1 83 ? -9.059 -6.191 17.242 1.00 8.46 113 LEU A O 1
ATOM 702 N N A ILE A 1 84 ? -9.293 -7.680 18.908 0.55 9.25 114 ILE A N 1
ATOM 703 N N B ILE A 1 84 ? -9.292 -7.668 18.930 0.45 9.89 114 ILE A N 1
ATOM 704 C CA A ILE A 1 84 ? -8.340 -8.631 18.352 0.55 10.87 114 ILE A CA 1
ATOM 705 C CA B ILE A 1 84 ? -8.387 -8.667 18.387 0.45 11.95 114 ILE A CA 1
ATOM 706 C C A ILE A 1 84 ? -8.848 -9.337 17.101 0.55 13.57 114 ILE A C 1
ATOM 707 C C B ILE A 1 84 ? -8.867 -9.258 17.080 0.45 14.56 114 ILE A C 1
ATOM 708 O O A ILE A 1 84 ? -8.036 -9.700 16.210 0.55 15.28 114 ILE A O 1
ATOM 709 O O B ILE A 1 84 ? -8.065 -9.444 16.137 0.45 18.35 114 ILE A O 1
ATOM 718 N N . ASP A 1 85 ? -10.160 -9.555 16.999 1.00 12.84 115 ASP A N 1
ATOM 719 C CA . ASP A 1 85 ? -10.703 -10.292 15.863 1.00 14.70 115 ASP A CA 1
ATOM 720 C C . ASP A 1 85 ? -12.135 -9.852 15.587 1.00 12.69 115 ASP A C 1
ATOM 721 O O . ASP A 1 85 ? -13.063 -10.628 15.741 1.00 15.44 115 ASP A O 1
ATOM 726 N N . PRO A 1 86 ? -12.317 -8.594 15.179 1.00 10.43 116 PRO A N 1
ATOM 727 C CA . PRO A 1 86 ? -13.662 -8.086 14.955 1.00 11.16 116 PRO A CA 1
ATOM 728 C C . PRO A 1 86 ? -14.325 -8.627 13.687 1.00 9.86 116 PRO A C 1
ATOM 729 O O . PRO A 1 86 ? -13.629 -9.155 12.835 1.00 10.73 116 PRO A O 1
ATOM 733 N N . PRO A 1 87 ? -15.645 -8.481 13.578 1.00 10.87 117 PRO A N 1
ATOM 734 C CA . PRO A 1 87 ? -16.276 -8.659 12.268 1.00 10.73 117 PRO A CA 1
ATOM 735 C C . PRO A 1 87 ? -15.518 -7.922 11.193 1.00 11.27 117 PRO A C 1
ATOM 736 O O . PRO A 1 87 ? -15.090 -6.786 11.422 1.00 10.42 117 PRO A O 1
ATOM 740 N N . GLU A 1 88 ? -15.361 -8.502 10.019 1.00 11.28 118 GLU A N 1
ATOM 741 C CA . GLU A 1 88 ? -14.583 -7.875 8.962 1.00 11.64 118 GLU A CA 1
ATOM 742 C C . GLU A 1 88 ? -15.189 -6.535 8.534 1.00 10.40 118 GLU A C 1
ATOM 743 O O . GLU A 1 88 ? -14.458 -5.605 8.186 1.00 12.68 118 GLU A O 1
ATOM 749 N N . TYR A 1 89 ? -16.511 -6.370 8.634 1.00 9.21 119 TYR A N 1
ATOM 750 C CA . TYR A 1 89 ? -17.104 -5.126 8.186 1.00 9.24 119 TYR A CA 1
ATOM 751 C C . TYR A 1 89 ? -16.653 -3.941 9.058 1.00 9.67 119 TYR A C 1
ATOM 752 O O . TYR A 1 89 ? -16.674 -2.807 8.609 1.00 10.25 119 TYR A O 1
ATOM 761 N N . PHE A 1 90 ? -16.256 -4.214 10.297 1.00 8.70 120 PHE A N 1
ATOM 762 C CA . PHE A 1 90 ? -15.728 -3.154 11.155 1.00 8.91 120 PHE A CA 1
ATOM 763 C C . PHE A 1 90 ? -14.568 -2.412 10.478 1.00 9.54 120 PHE A C 1
ATOM 764 O O . PHE A 1 90 ? -14.470 -1.195 10.527 1.00 9.71 120 PHE A O 1
ATOM 772 N N . LYS A 1 91 ? -13.664 -3.180 9.883 1.00 10.37 121 LYS A N 1
ATOM 773 C CA . LYS A 1 91 ? -12.477 -2.620 9.276 1.00 11.32 121 LYS A CA 1
ATOM 774 C C . LYS A 1 91 ? -12.828 -1.765 8.066 1.00 12.39 121 LYS A C 1
ATOM 775 O O . LYS A 1 91 ? -12.153 -0.805 7.731 1.00 15.03 121 LYS A O 1
ATOM 781 N N . GLU A 1 92 ? -13.914 -2.140 7.379 1.00 11.07 122 GLU A N 1
ATOM 782 C CA . GLU A 1 92 ? -14.342 -1.449 6.190 1.00 13.06 122 GLU A CA 1
ATOM 783 C C . GLU A 1 92 ? -15.099 -0.152 6.493 1.00 12.76 122 GLU A C 1
ATOM 784 O O . GLU A 1 92 ? -15.377 0.632 5.611 1.00 16.33 122 GLU A O 1
ATOM 790 N N . GLU A 1 93 ? -15.419 0.095 7.770 1.00 12.06 123 GLU A N 1
ATOM 791 C CA . GLU A 1 93 ? -16.203 1.279 8.099 1.00 13.70 123 GLU A CA 1
ATOM 792 C C . GLU A 1 93 ? -15.427 2.566 8.018 1.00 13.45 123 GLU A C 1
ATOM 793 O O . GLU A 1 93 ? -15.998 3.595 7.654 1.00 18.07 123 GLU A O 1
ATOM 799 N N . SER A 1 94 ? -14.147 2.541 8.379 1.00 12.68 124 SER A N 1
ATOM 800 C CA . SER A 1 94 ? -13.307 3.734 8.328 1.00 12.03 124 SER A CA 1
ATOM 801 C C . SER A 1 94 ? -11.842 3.363 8.256 1.00 10.75 124 SER A C 1
ATOM 802 O O . SER A 1 94 ? -11.378 2.488 9.011 1.00 10.73 124 SER A O 1
ATOM 805 N N A LYS A 1 95 ? -11.090 4.046 7.392 0.46 11.17 125 LYS A N 1
ATOM 806 N N B LYS A 1 95 ? -11.089 4.049 7.391 0.54 11.13 125 LYS A N 1
ATOM 807 C CA A LYS A 1 95 ? -9.651 3.847 7.352 0.46 11.36 125 LYS A CA 1
ATOM 808 C CA B LYS A 1 95 ? -9.651 3.849 7.349 0.54 11.16 125 LYS A CA 1
ATOM 809 C C A LYS A 1 95 ? -8.989 4.202 8.666 0.46 10.25 125 LYS A C 1
ATOM 810 C C B LYS A 1 95 ? -8.999 4.186 8.674 0.54 10.10 125 LYS A C 1
ATOM 811 O O A LYS A 1 95 ? -7.931 3.677 8.991 0.46 10.58 125 LYS A O 1
ATOM 812 O O B LYS A 1 95 ? -7.958 3.636 9.013 0.54 9.84 125 LYS A O 1
ATOM 823 N N . PHE A 1 96 ? -9.628 5.067 9.454 1.00 8.67 126 PHE A N 1
ATOM 824 C CA . PHE A 1 96 ? -9.071 5.463 10.755 1.00 9.05 126 PHE A CA 1
ATOM 825 C C . PHE A 1 96 ? -9.024 4.316 11.731 1.00 8.69 126 PHE A C 1
ATOM 826 O O . PHE A 1 96 ? -8.264 4.351 12.681 1.00 9.26 126 PHE A O 1
ATOM 834 N N . PHE A 1 97 ? -9.872 3.305 11.524 1.00 7.52 127 PHE A N 1
ATOM 835 C CA . PHE A 1 97 ? -9.936 2.170 12.446 1.00 7.17 127 PHE A CA 1
ATOM 836 C C . PHE A 1 97 ? -8.869 1.118 12.169 1.00 7.58 127 PHE A C 1
ATOM 837 O O . PHE A 1 97 ? -8.801 0.117 12.878 1.00 8.98 127 PHE A O 1
ATOM 845 N N . ASN A 1 98 ? -8.066 1.305 11.123 1.00 7.52 128 ASN A N 1
ATOM 846 C CA . ASN A 1 98 ? -7.110 0.300 10.726 1.00 8.49 128 ASN A CA 1
ATOM 847 C C . ASN A 1 98 ? -5.674 0.793 10.926 1.00 7.89 128 ASN A C 1
ATOM 848 O O . ASN A 1 98 ? -5.325 1.840 10.396 1.00 9.99 128 ASN A O 1
ATOM 853 N N . THR A 1 99 ? -4.893 0.029 11.678 1.00 7.80 129 THR A N 1
ATOM 854 C CA . THR A 1 99 ? -3.493 0.352 11.843 1.00 8.12 129 THR A CA 1
ATOM 855 C C . THR A 1 99 ? -2.724 -0.045 10.586 1.00 10.59 129 THR A C 1
ATOM 856 O O . THR A 1 99 ? -3.273 -0.697 9.695 1.00 11.21 129 THR A O 1
ATOM 860 N N . GLN A 1 100 ? -1.453 0.275 10.555 1.00 11.61 130 GLN A N 1
ATOM 861 C CA . GLN A 1 100 ? -0.624 -0.051 9.397 1.00 13.61 130 GLN A CA 1
ATOM 862 C C . GLN A 1 100 ? -0.539 -1.561 9.173 1.00 11.94 130 GLN A C 1
ATOM 863 O O . GLN A 1 100 ? -0.363 -2.009 8.050 1.00 14.58 130 GLN A O 1
ATOM 869 N N . SER A 1 101 ? -0.656 -2.351 10.241 1.00 11.24 131 SER A N 1
ATOM 870 C CA . SER A 1 101 ? -0.600 -3.804 10.134 1.00 11.76 131 SER A CA 1
ATOM 871 C C . SER A 1 101 ? -1.997 -4.416 10.118 1.00 11.59 131 SER A C 1
ATOM 872 O O . SER A 1 101 ? -2.142 -5.641 10.262 1.00 12.68 131 SER A O 1
ATOM 875 N N . GLY A 1 102 ? -3.022 -3.598 9.914 1.00 11.34 132 GLY A N 1
ATOM 876 C CA . GLY A 1 102 ? -4.380 -4.108 9.748 1.00 13.08 132 GLY A CA 1
ATOM 877 C C . GLY A 1 102 ? -5.069 -4.500 11.026 1.00 10.69 132 GLY A C 1
ATOM 878 O O . GLY A 1 102 ? -6.108 -5.169 11.019 1.00 13.73 132 GLY A O 1
ATOM 879 N N . LYS A 1 103 ? -4.533 -4.062 12.161 1.00 8.81 133 LYS A N 1
ATOM 880 C CA . LYS A 1 103 ? -5.236 -4.254 13.413 1.00 8.57 133 LYS A CA 1
ATOM 881 C C . LYS A 1 103 ? -6.380 -3.260 13.546 1.00 7.62 133 LYS A C 1
ATOM 882 O O . LYS A 1 103 ? -6.347 -2.178 12.971 1.00 10.07 133 LYS A O 1
ATOM 888 N N . PHE A 1 104 ? -7.390 -3.644 14.309 1.00 7.37 134 PHE A N 1
ATOM 889 C CA . PHE A 1 104 ? -8.576 -2.829 14.478 1.00 6.85 134 PHE A CA 1
ATOM 890 C C . PHE A 1 104 ? -8.510 -2.043 15.780 1.00 6.02 134 PHE A C 1
ATOM 891 O O . PHE A 1 104 ? -8.584 -2.606 16.874 1.00 6.66 134 PHE A O 1
ATOM 899 N N . VAL A 1 105 ? -8.363 -0.723 15.661 1.00 6.73 135 VAL A N 1
ATOM 900 C CA . VAL A 1 105 ? -8.273 0.171 16.803 1.00 7.21 135 VAL A CA 1
ATOM 901 C C . VAL A 1 105 ? -9.135 1.401 16.527 1.00 7.05 135 VAL A C 1
ATOM 902 O O . VAL A 1 105 ? -8.918 2.111 15.543 1.00 7.79 135 VAL A O 1
ATOM 906 N N . MET A 1 106 ? -10.135 1.628 17.366 1.00 6.88 136 MET A N 1
ATOM 907 C CA . MET A 1 106 ? -10.910 2.850 17.345 1.00 7.77 136 MET A CA 1
ATOM 908 C C . MET A 1 106 ? -10.261 3.821 18.304 1.00 7.17 136 MET A C 1
ATOM 909 O O . MET A 1 106 ? -10.338 3.613 19.521 1.00 9.88 136 MET A O 1
ATOM 914 N N . LEU A 1 107 ? -9.611 4.859 17.779 1.00 8.02 137 LEU A N 1
ATOM 915 C CA . LEU A 1 107 ? -8.856 5.809 18.563 1.00 8.05 137 LEU A CA 1
ATOM 916 C C . LEU A 1 107 ? -9.520 7.170 18.479 1.00 9.24 137 LEU A C 1
ATOM 917 O O . LEU A 1 107 ? -9.765 7.666 17.370 1.00 9.80 137 LEU A O 1
ATOM 922 N N . TYR A 1 108 ? -9.779 7.788 19.643 1.00 10.21 138 TYR A N 1
ATOM 923 C CA . TYR A 1 108 ? -10.436 9.076 19.717 1.00 11.32 138 TYR A CA 1
ATOM 924 C C . TYR A 1 108 ? -9.585 10.113 20.439 1.00 13.13 138 TYR A C 1
ATOM 925 O O . TYR A 1 108 ? -8.939 9.787 21.439 1.00 14.43 138 TYR A O 1
ATOM 934 N N . ALA A 1 109 ? -9.587 11.339 19.933 1.00 14.85 139 ALA A N 1
ATOM 935 C CA . ALA A 1 109 ? -8.991 12.491 20.553 1.00 16.75 139 ALA A CA 1
ATOM 936 C C . ALA A 1 109 ? -10.058 13.556 20.795 1.00 22.59 139 ALA A C 1
ATOM 937 O O . ALA A 1 109 ? -11.176 13.459 20.299 1.00 21.42 139 ALA A O 1
ATOM 939 N N A ASP A 1 110 ? -9.710 14.588 21.555 0.39 26.94 140 ASP A N 1
ATOM 940 N N B ASP A 1 110 ? -9.689 14.585 21.553 0.61 27.14 140 ASP A N 1
ATOM 941 C CA A ASP A 1 110 ? -10.689 15.641 21.806 0.39 34.58 140 ASP A CA 1
ATOM 942 C CA B ASP A 1 110 ? -10.621 15.683 21.770 0.61 32.18 140 ASP A CA 1
ATOM 943 C C A ASP A 1 110 ? -10.857 16.488 20.541 0.39 37.91 140 ASP A C 1
ATOM 944 C C B ASP A 1 110 ? -10.869 16.421 20.457 0.61 35.66 140 ASP A C 1
ATOM 945 O O A ASP A 1 110 ? -9.883 16.730 19.825 0.39 39.65 140 ASP A O 1
ATOM 946 O O B ASP A 1 110 ? -9.963 16.528 19.621 0.61 35.08 140 ASP A O 1
ATOM 955 N N . GLU A 1 111 ? -12.093 16.907 20.264 1.00 37.68 141 GLU A N 1
ATOM 956 C CA . GLU A 1 111 ? -12.374 17.830 19.144 1.00 46.56 141 GLU A CA 1
ATOM 957 C C . GLU A 1 111 ? -12.045 19.239 19.667 1.00 51.80 141 GLU A C 1
ATOM 958 O O . GLU A 1 111 ? -11.103 19.895 19.201 1.00 49.51 141 GLU A O 1
ATOM 964 N N . GLU A 1 112 ? -12.817 19.649 20.678 1.00 57.71 142 GLU A N 1
ATOM 965 C CA . GLU A 1 112 ? -12.679 20.960 21.343 1.00 60.89 142 GLU A CA 1
ATOM 966 C C . GLU A 1 112 ? -12.621 22.140 20.355 1.00 59.15 142 GLU A C 1
ATOM 967 O O . GLU A 1 112 ? -13.227 23.199 20.584 1.00 63.55 142 GLU A O 1
ATOM 973 N N . GLY A 1 118 ? -16.056 17.023 23.745 1.00 41.33 148 GLY A N 1
ATOM 974 C CA . GLY A 1 118 ? -16.405 16.144 22.630 1.00 43.67 148 GLY A CA 1
ATOM 975 C C . GLY A 1 118 ? -15.193 15.426 22.078 1.00 37.25 148 GLY A C 1
ATOM 976 O O . GLY A 1 118 ? -14.082 15.972 22.164 1.00 39.19 148 GLY A O 1
ATOM 977 N N . ILE A 1 119 ? -15.386 14.215 21.520 1.00 29.94 149 ILE A N 1
ATOM 978 C CA . ILE A 1 119 ? -14.261 13.477 20.934 1.00 26.23 149 ILE A CA 1
ATOM 979 C C . ILE A 1 119 ? -14.510 13.078 19.510 1.00 25.79 149 ILE A C 1
ATOM 980 O O . ILE A 1 119 ? -15.660 12.940 19.069 1.00 27.22 149 ILE A O 1
ATOM 985 N N . LYS A 1 120 ? -13.430 12.908 18.763 1.00 21.57 150 LYS A N 1
ATOM 986 C CA . LYS A 1 120 ? -13.512 12.541 17.356 1.00 22.66 150 LYS A CA 1
ATOM 987 C C . LYS A 1 120 ?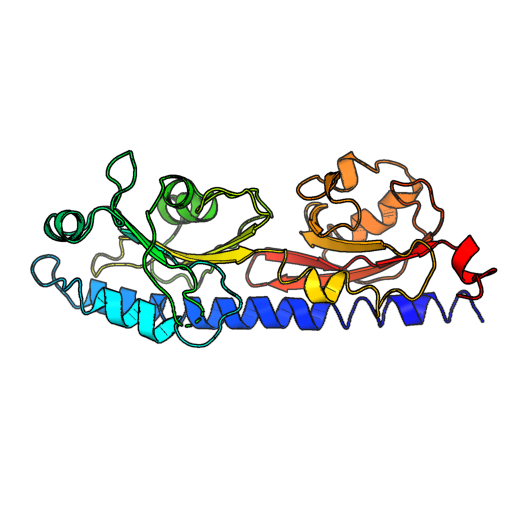 -12.512 11.464 17.039 1.00 17.89 150 LYS A C 1
ATOM 988 O O . LYS A 1 120 ? -11.440 11.391 17.650 1.00 16.23 150 LYS A O 1
ATOM 994 N N . ALA A 1 121 ? -12.871 10.600 16.096 1.00 17.59 151 ALA A N 1
ATOM 995 C CA . ALA A 1 121 ? -11.961 9.535 15.670 1.00 15.10 151 ALA A CA 1
ATOM 996 C C . ALA A 1 121 ? -10.774 10.154 14.928 1.00 15.47 151 ALA A C 1
ATOM 997 O O . ALA A 1 121 ? -10.927 11.086 14.133 1.00 19.28 151 ALA A O 1
ATOM 999 N N . ILE A 1 122 ? -9.589 9.616 15.214 1.00 12.30 152 ILE A N 1
ATOM 1000 C CA . ILE A 1 122 ? -8.382 9.962 14.480 1.00 13.37 152 ILE A CA 1
ATOM 1001 C C . ILE A 1 122 ? -7.724 8.700 14.005 1.00 12.73 152 ILE A C 1
ATOM 1002 O O . ILE A 1 122 ? -8.111 7.595 14.412 1.00 12.12 152 ILE A O 1
ATOM 1007 N N . GLN A 1 123 ? -6.734 8.838 13.131 1.00 12.45 153 GLN A N 1
ATOM 1008 C CA . GLN A 1 123 ? -6.094 7.665 12.559 1.00 10.91 153 GLN A CA 1
ATOM 1009 C C . GLN A 1 123 ? -5.445 6.813 13.640 1.00 10.84 153 GLN A C 1
ATOM 1010 O O . GLN A 1 123 ? -4.578 7.295 14.368 1.00 13.34 153 GLN A O 1
ATOM 1016 N N . ALA A 1 124 ? -5.851 5.536 13.729 1.00 10.27 154 ALA A N 1
ATOM 1017 C CA . ALA A 1 124 ? -5.248 4.605 14.671 1.00 12.06 154 ALA A CA 1
ATOM 1018 C C . ALA A 1 124 ? -3.889 4.132 14.252 1.00 10.15 154 ALA A C 1
ATOM 1019 O O . ALA A 1 124 ? -3.566 4.106 13.065 1.00 10.01 154 ALA A O 1
ATOM 1021 N N . SER A 1 125 ? -3.090 3.732 15.225 1.00 11.56 155 SER A N 1
ATOM 1022 C CA . SER A 1 125 ? -1.743 3.341 15.007 1.00 12.74 155 SER A CA 1
ATOM 1023 C C . SER A 1 125 ? -1.400 2.108 15.783 1.00 10.81 155 SER A C 1
ATOM 1024 O O . SER A 1 125 ? -1.997 1.836 16.825 1.00 10.33 155 SER A O 1
ATOM 1027 N N . ASP A 1 126 ? -0.431 1.340 15.296 1.00 9.70 156 ASP A N 1
ATOM 1028 C CA . ASP A 1 126 ? 0.043 0.169 16.025 1.00 8.90 156 ASP A CA 1
ATOM 1029 C C . ASP A 1 126 ? 0.696 0.523 17.346 1.00 8.60 156 ASP A C 1
ATOM 1030 O O . ASP A 1 126 ? 0.911 -0.360 18.194 1.00 10.09 156 ASP A O 1
ATOM 1035 N N . GLU A 1 127 ? 1.024 1.792 17.562 1.00 8.16 157 GLU A N 1
ATOM 1036 C CA . GLU A 1 127 ? 1.544 2.226 18.858 1.00 9.97 157 GLU A CA 1
ATOM 1037 C C . GLU A 1 127 ? 0.564 1.834 19.962 1.00 10.30 157 GLU A C 1
ATOM 1038 O O . GLU A 1 127 ? 0.954 1.496 21.073 1.00 11.33 157 GLU A O 1
ATOM 1044 N N . ILE A 1 128 ? -0.745 1.851 19.656 1.00 8.91 158 ILE A N 1
ATOM 1045 C CA . ILE A 1 128 ? -1.744 1.480 20.637 1.00 8.14 158 ILE A CA 1
ATOM 1046 C C . ILE A 1 128 ? -1.719 -0.035 20.904 1.00 8.62 158 ILE A C 1
ATOM 1047 O O . ILE A 1 128 ? -1.690 -0.481 22.051 1.00 10.06 158 ILE A O 1
ATOM 1052 N N . ALA A 1 129 ? -1.727 -0.819 19.841 1.00 9.27 159 ALA A N 1
ATOM 1053 C CA . ALA A 1 129 ? -1.757 -2.254 19.969 1.00 10.82 159 ALA A CA 1
ATOM 1054 C C . ALA A 1 129 ? -0.532 -2.804 20.662 1.00 10.95 159 ALA A C 1
ATOM 1055 O O . ALA A 1 129 ? -0.589 -3.833 21.321 1.00 13.87 159 ALA A O 1
ATOM 1057 N N . ASN A 1 130 ? 0.592 -2.109 20.522 1.00 10.24 160 ASN A N 1
ATOM 1058 C CA . ASN A 1 130 ? 1.851 -2.553 21.088 1.00 11.97 160 ASN A CA 1
ATOM 1059 C C . ASN A 1 130 ? 2.187 -1.986 22.466 1.00 10.69 160 ASN A C 1
ATOM 1060 O O . ASN A 1 130 ? 3.241 -2.271 23.019 1.00 12.80 160 ASN A O 1
ATOM 1065 N N . LEU A 1 131 ? 1.241 -1.239 23.062 1.00 9.24 161 LEU A N 1
ATOM 1066 C CA . LEU A 1 131 ? 1.448 -0.750 24.421 1.00 9.03 161 LEU A CA 1
ATOM 1067 C C . LEU A 1 131 ? 1.689 -1.907 25.376 1.00 8.40 161 LEU A C 1
ATOM 1068 O O . LEU A 1 131 ? 1.063 -2.972 25.255 1.00 9.37 161 LEU A O 1
ATOM 1073 N N . GLN A 1 132 ? 2.567 -1.697 26.347 1.00 8.90 162 GLN A N 1
ATOM 1074 C CA . GLN A 1 132 ? 2.808 -2.716 27.361 1.00 9.58 162 GLN A CA 1
ATOM 1075 C C . GLN A 1 132 ? 1.523 -3.151 28.096 1.00 9.47 162 GLN A C 1
ATOM 1076 O O . GLN A 1 132 ? 1.323 -4.318 28.341 1.00 10.12 162 GLN A O 1
ATOM 1082 N N . VAL A 1 133 ? 0.656 -2.197 28.440 1.00 9.10 163 VAL A N 1
ATOM 1083 C CA . VAL A 1 133 ? -0.568 -2.580 29.148 1.00 8.61 163 VAL A CA 1
ATOM 1084 C C . VAL A 1 133 ? -1.435 -3.481 28.273 1.00 8.39 163 VAL A C 1
ATOM 1085 O O . VAL A 1 133 ? -2.082 -4.396 28.789 1.00 9.35 163 VAL A O 1
ATOM 1089 N N . VAL A 1 134 ? -1.465 -3.212 26.971 1.00 7.49 164 VAL A N 1
ATOM 1090 C CA . VAL A 1 134 ? -2.247 -4.020 26.048 1.00 7.70 164 VAL A CA 1
ATOM 1091 C C . VAL A 1 134 ? -1.667 -5.423 25.961 1.00 8.46 164 VAL A C 1
ATOM 1092 O O . VAL A 1 134 ? -2.386 -6.425 26.015 1.00 9.82 164 VAL A O 1
ATOM 1096 N N . GLN A 1 135 ? -0.348 -5.510 25.816 1.00 8.93 165 GLN A N 1
ATOM 1097 C CA . GLN A 1 135 ? 0.287 -6.797 25.730 1.00 10.20 165 GLN A CA 1
ATOM 1098 C C . GLN A 1 135 ? 0.125 -7.600 27.008 1.00 10.05 165 GLN A C 1
ATOM 1099 O O . GLN A 1 135 ? -0.094 -8.820 26.971 1.00 11.11 165 GLN A O 1
ATOM 1105 N N . ASP A 1 136 ? 0.231 -6.932 28.146 1.00 9.71 166 ASP A N 1
ATOM 1106 C CA . ASP A 1 136 ? 0.023 -7.606 29.425 1.00 9.31 166 ASP A CA 1
ATOM 1107 C C . ASP A 1 136 ? -1.394 -8.144 29.554 1.00 9.59 166 ASP A C 1
ATOM 1108 O O . ASP A 1 136 ? -1.598 -9.235 30.070 1.00 11.65 166 ASP A O 1
ATOM 1113 N N . ILE A 1 137 ? -2.380 -7.370 29.125 1.00 8.56 167 ILE A N 1
ATOM 1114 C CA . ILE A 1 137 ? -3.766 -7.832 29.174 1.00 8.79 167 ILE A CA 1
ATOM 1115 C C . ILE A 1 137 ? -3.934 -9.080 28.296 1.00 10.17 167 ILE A C 1
ATOM 1116 O O . ILE A 1 137 ? -4.524 -10.073 28.736 1.00 10.70 167 ILE A O 1
ATOM 1121 N N . LEU A 1 138 ? -3.463 -9.018 27.059 1.00 9.42 168 LEU A N 1
ATOM 1122 C CA . LEU A 1 138 ? -3.643 -10.150 26.138 1.00 11.00 168 LEU A CA 1
ATOM 1123 C C . LEU A 1 138 ? -3.024 -11.407 26.720 1.00 13.74 168 LEU A C 1
ATOM 1124 O O . LEU A 1 138 ? -3.578 -12.505 26.565 1.00 17.25 168 LEU A O 1
ATOM 1129 N N . LYS A 1 139 ? -1.876 -11.264 27.386 1.00 13.26 169 LYS A N 1
ATOM 1130 C CA . LYS A 1 139 ? -1.160 -12.419 27.926 1.00 17.07 169 LYS A CA 1
ATOM 1131 C C . LYS A 1 139 ? -1.740 -12.934 29.245 1.00 15.37 169 LYS A C 1
ATOM 1132 O O . LYS A 1 139 ? -1.723 -14.145 29.479 1.00 18.13 169 LYS A O 1
ATOM 1138 N N . LYS A 1 140 ? -2.195 -12.027 30.125 1.00 12.95 170 LYS A N 1
ATOM 1139 C CA . LYS A 1 140 ? -2.457 -12.378 31.512 1.00 13.65 170 LYS A CA 1
ATOM 1140 C C . LYS A 1 140 ? -3.891 -12.228 31.991 1.00 11.44 170 LYS A C 1
ATOM 1141 O O . LYS A 1 140 ? -4.268 -12.816 33.005 1.00 13.53 170 LYS A O 1
ATOM 1147 N N . ALA A 1 141 ? -4.697 -11.424 31.310 1.00 9.71 171 ALA A N 1
ATOM 1148 C CA . ALA A 1 141 ? -6.009 -11.113 31.833 1.00 10.03 171 ALA A CA 1
ATOM 1149 C C . ALA A 1 141 ? -6.917 -12.343 31.836 1.00 10.29 171 ALA A C 1
ATOM 1150 O O . ALA A 1 141 ? -6.928 -13.116 30.874 1.00 12.97 171 ALA A O 1
ATOM 1152 N N . LYS A 1 142 ? -7.674 -12.496 32.913 1.00 10.61 172 LYS A N 1
ATOM 1153 C CA . LYS A 1 142 ? -8.604 -13.613 33.087 1.00 10.95 172 LYS A CA 1
ATOM 1154 C C . LYS A 1 142 ? -9.958 -13.111 33.511 1.00 9.05 172 LYS A C 1
ATOM 1155 O O . LYS A 1 142 ? -10.053 -12.187 34.333 1.00 9.94 172 LYS A O 1
ATOM 1161 N N . TYR A 1 143 ? -11.020 -13.670 32.948 1.00 10.10 173 TYR A N 1
ATOM 1162 C CA . TYR A 1 143 ? -12.362 -13.262 33.299 1.00 8.97 173 TYR A CA 1
ATOM 1163 C C . TYR A 1 143 ? -12.634 -13.493 34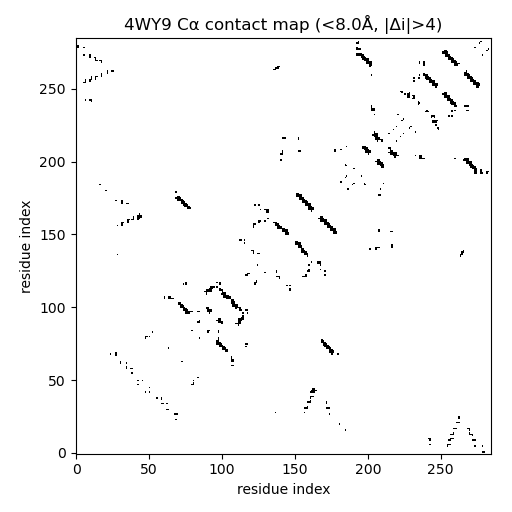.768 1.00 7.95 173 TYR A C 1
ATOM 1164 O O . TYR A 1 143 ? -12.274 -14.533 35.324 1.00 11.23 173 TYR A O 1
ATOM 1173 N N . GLY A 1 144 ? -13.245 -12.495 35.407 1.00 9.31 174 GLY A N 1
ATOM 1174 C CA . GLY A 1 144 ? -13.524 -12.563 36.809 1.00 9.27 174 GLY A CA 1
ATOM 1175 C C . GLY A 1 144 ? -12.597 -11.703 37.635 1.00 10.69 174 GLY A C 1
ATOM 1176 O O . GLY A 1 144 ? -12.879 -11.462 38.786 1.00 12.26 174 GLY A O 1
ATOM 1177 N N A GLU A 1 145 ? -11.465 -11.296 37.060 0.52 11.10 175 GLU A N 1
ATOM 1178 N N B GLU A 1 145 ? -11.468 -11.270 37.059 0.48 11.03 175 GLU A N 1
ATOM 1179 C CA A GLU A 1 145 ? -10.572 -10.388 37.733 0.52 12.47 175 GLU A CA 1
ATOM 1180 C CA B GLU A 1 145 ? -10.300 -10.810 37.830 0.48 12.83 175 GLU A CA 1
ATOM 1181 C C A GLU A 1 145 ? -11.214 -8.981 37.731 0.52 14.11 175 GLU A C 1
ATOM 1182 C C B GLU A 1 145 ? -10.381 -9.415 38.437 0.48 12.84 175 GLU A C 1
ATOM 1183 O O A GLU A 1 145 ? -12.083 -8.659 36.932 0.52 13.83 175 GLU A O 1
ATOM 1184 O O B GLU A 1 145 ? -9.714 -9.175 39.448 0.48 12.39 175 GLU A O 1
ATOM 1195 N N A ASN A 1 146 ? -10.794 -8.148 38.648 0.52 15.66 176 ASN A N 1
ATOM 1196 N N B ASN A 1 146 ? -11.175 -8.499 37.843 0.48 10.19 176 ASN A N 1
ATOM 1197 C CA A ASN A 1 146 ? -11.269 -6.793 38.682 0.52 19.12 176 ASN A CA 1
ATOM 1198 C CA B ASN A 1 146 ? -11.315 -7.165 38.376 0.48 12.17 176 ASN A CA 1
ATOM 1199 C C A ASN A 1 146 ? -10.089 -5.864 38.463 0.52 18.79 176 ASN A C 1
ATOM 1200 C C B ASN A 1 146 ? -9.996 -6.374 38.584 0.48 13.57 176 ASN A C 1
ATOM 1201 O O A ASN A 1 146 ? -9.910 -4.859 39.155 0.52 22.92 176 ASN A O 1
ATOM 1202 O O B ASN A 1 146 ? -9.680 -5.941 39.694 0.48 11.96 176 ASN A O 1
ATOM 1211 N N . LYS A 1 147 ? -9.279 -6.187 37.494 1.00 12.70 177 LYS A N 1
ATOM 1212 C CA . LYS A 1 147 ? -8.005 -5.514 37.438 1.00 11.68 177 LYS A CA 1
ATOM 1213 C C . LYS A 1 147 ? -8.007 -4.374 36.444 1.00 10.67 177 LYS A C 1
ATOM 1214 O O . LYS A 1 147 ? -8.596 -4.468 35.382 1.00 12.35 177 LYS A O 1
ATOM 1220 N N . VAL A 1 148 ? -7.262 -3.323 36.763 1.00 9.81 178 VAL A N 1
ATOM 1221 C CA . VAL A 1 148 ? -6.979 -2.247 35.844 1.00 7.96 178 VAL A CA 1
ATOM 1222 C C . VAL A 1 148 ? -5.497 -2.264 35.583 1.00 9.32 178 VAL A C 1
ATOM 1223 O O . VAL A 1 148 ? -4.706 -2.388 36.526 1.00 10.89 178 VAL A O 1
ATOM 1227 N N . TYR A 1 149 ? -5.090 -2.139 34.318 1.00 8.22 179 TYR A N 1
ATOM 1228 C CA . TYR A 1 149 ? -3.684 -2.207 33.932 1.00 7.76 179 TYR A CA 1
ATOM 1229 C C . TYR A 1 149 ? -3.175 -0.799 33.696 1.00 7.67 179 TYR A C 1
ATOM 1230 O O . TYR A 1 149 ? -3.709 -0.066 32.875 1.00 9.11 179 TYR A O 1
ATOM 1239 N N . ILE A 1 150 ? -2.133 -0.417 34.437 1.00 7.91 180 ILE A N 1
ATOM 1240 C CA . ILE A 1 150 ? -1.610 0.937 34.383 1.00 8.14 180 ILE A CA 1
ATOM 1241 C C . ILE A 1 150 ? -0.130 0.916 34.058 1.00 7.94 180 ILE A C 1
ATOM 1242 O O . ILE A 1 150 ? 0.636 0.170 34.686 1.00 9.44 180 ILE A O 1
ATOM 1247 N N . GLY A 1 151 ? 0.269 1.672 33.053 1.00 7.99 181 GLY A N 1
ATOM 1248 C CA . GLY A 1 151 ? 1.637 1.667 32.597 1.00 8.20 181 GLY A CA 1
ATOM 1249 C C . GLY A 1 151 ? 2.578 2.557 33.354 1.00 7.40 181 GLY A C 1
ATOM 1250 O O . GLY A 1 151 ? 2.201 3.184 34.343 1.00 9.02 181 GLY A O 1
ATOM 1251 N N . ARG A 1 152 ? 3.828 2.608 32.899 1.00 8.08 182 ARG A N 1
ATOM 1252 C CA . ARG A 1 152 ? 4.811 3.572 33.372 1.00 9.28 182 ARG A CA 1
ATOM 1253 C C . ARG A 1 152 ? 4.764 4.776 32.414 1.00 8.97 182 ARG A C 1
ATOM 1254 O O . ARG A 1 152 ? 4.172 4.688 31.320 1.00 9.25 182 ARG A O 1
ATOM 1262 N N . PRO A 1 153 ? 5.424 5.887 32.762 1.00 9.08 183 PRO A N 1
ATOM 1263 C CA . PRO A 1 153 ? 5.485 6.997 31.826 1.00 9.94 183 PRO A CA 1
ATOM 1264 C C . PRO A 1 153 ? 6.241 6.617 30.567 1.00 9.92 183 PRO A C 1
ATOM 1265 O O . PRO A 1 153 ? 7.322 6.031 30.651 1.00 11.32 183 PRO A O 1
ATOM 1269 N N . ILE A 1 154 ? 5.666 6.925 29.410 1.00 8.62 184 ILE A N 1
ATOM 1270 C CA . ILE A 1 154 ? 6.255 6.572 28.120 1.00 9.19 184 ILE A CA 1
ATOM 1271 C C . ILE A 1 154 ? 6.109 7.715 27.155 1.00 9.55 184 ILE A C 1
ATOM 1272 O O . ILE A 1 154 ? 5.271 8.602 27.356 1.00 10.29 184 ILE A O 1
ATOM 1277 N N A LYS A 1 155 ? 6.924 7.704 26.101 0.52 9.15 185 LYS A N 1
ATOM 1278 N N B LYS A 1 155 ? 6.897 7.700 26.079 0.48 9.68 185 LYS A N 1
ATOM 1279 C CA A LYS A 1 155 ? 6.750 8.595 24.976 0.52 10.72 185 LYS A CA 1
ATOM 1280 C CA B LYS A 1 155 ? 6.725 8.650 25.003 0.48 10.81 185 LYS A CA 1
ATOM 1281 C C A LYS A 1 155 ? 5.684 8.032 24.044 0.52 11.46 185 LYS A C 1
ATOM 1282 C C B LYS A 1 155 ? 5.778 8.092 23.947 0.48 12.25 185 LYS A C 1
ATOM 1283 O O A LYS A 1 155 ? 5.652 6.803 23.782 0.52 12.30 185 LYS A O 1
ATOM 1284 O O B LYS A 1 155 ? 5.933 6.937 23.487 0.48 14.30 185 LYS A O 1
ATOM 1295 N N . MET A 1 156 ? 4.793 8.890 23.560 1.00 10.94 186 MET A N 1
ATOM 1296 C CA . MET A 1 156 ? 3.833 8.484 22.526 1.00 11.66 186 MET A CA 1
ATOM 1297 C C . MET A 1 156 ? 3.793 9.551 21.450 1.00 12.74 186 MET A C 1
ATOM 1298 O O . MET A 1 156 ? 4.194 10.701 21.652 1.00 13.68 186 MET A O 1
ATOM 1303 N N . ASN A 1 157 ? 3.287 9.170 20.292 1.00 13.99 187 ASN A N 1
ATOM 1304 C CA . ASN A 1 157 ? 3.094 10.086 19.185 1.00 15.13 187 ASN A CA 1
ATOM 1305 C C . ASN A 1 157 ? 1.922 9.590 18.384 1.00 15.92 187 ASN A C 1
ATOM 1306 O O . ASN A 1 157 ? 2.053 8.644 17.589 1.00 18.49 187 ASN A O 1
AT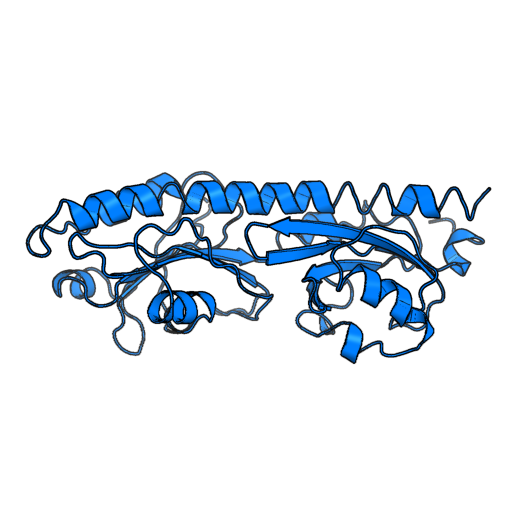OM 1311 N N . LEU A 1 158 ? 0.770 10.224 18.553 1.00 16.32 188 LEU A N 1
ATOM 1312 C CA . LEU A 1 158 ? -0.467 9.761 17.895 1.00 17.03 188 LEU A CA 1
ATOM 1313 C C . LEU A 1 158 ? -0.976 10.706 16.826 1.00 20.52 188 LEU A C 1
ATOM 1314 O O . LEU A 1 158 ? -1.716 10.282 15.938 1.00 22.55 188 LEU A O 1
ATOM 1319 N N . GLU A 1 159 ? -0.574 11.978 16.884 1.00 22.52 189 GLU A N 1
ATOM 1320 C CA . GLU A 1 159 ? -1.069 12.977 15.933 1.00 24.96 189 GLU A CA 1
ATOM 1321 C C . GLU A 1 159 ? 0.041 13.783 15.270 1.00 25.48 189 GLU A C 1
ATOM 1322 O O . GLU A 1 159 ? -0.244 14.700 14.518 1.00 30.05 189 GLU A O 1
ATOM 1328 N N . GLY A 1 160 ? 1.279 13.368 15.429 1.00 23.48 190 GLY A N 1
ATOM 1329 C CA . GLY A 1 160 ? 2.412 14.014 14.787 1.00 22.91 190 GLY A CA 1
ATOM 1330 C C . GLY A 1 160 ? 3.477 14.509 15.731 1.00 23.54 190 GLY A C 1
ATOM 1331 O O . GLY A 1 160 ? 4.664 14.512 15.375 1.00 24.81 190 GLY A O 1
ATOM 1332 N N . GLN A 1 161 ? 3.087 14.869 16.958 1.00 21.00 191 GLN A N 1
ATOM 1333 C CA . GLN A 1 161 ? 4.053 15.392 17.917 1.00 20.28 191 GLN A CA 1
ATOM 1334 C C . GLN A 1 161 ? 4.177 14.457 19.096 1.00 16.27 191 GLN A C 1
ATOM 1335 O O . GLN A 1 161 ? 3.217 13.897 19.560 1.00 17.60 191 GLN A O 1
ATOM 1341 N N . ASP A 1 162 ? 5.395 14.323 19.602 1.00 16.18 192 ASP A N 1
ATOM 1342 C CA . ASP A 1 162 ? 5.669 13.501 20.771 1.00 15.58 192 ASP A CA 1
ATOM 1343 C C . ASP A 1 162 ? 5.054 14.090 22.021 1.00 14.83 192 ASP A C 1
ATOM 1344 O O . ASP A 1 162 ? 4.981 15.308 22.186 1.00 16.27 192 ASP A O 1
ATOM 1349 N N . PHE A 1 163 ? 4.599 13.218 22.924 1.00 12.78 193 PHE A N 1
ATOM 1350 C CA . PHE A 1 163 ? 4.190 13.639 24.251 1.00 12.13 193 PHE A CA 1
ATOM 1351 C C . PHE A 1 163 ? 4.483 12.550 25.273 1.00 11.38 193 PHE A C 1
ATOM 1352 O O . PHE A 1 163 ? 4.690 11.383 24.920 1.00 12.42 193 PHE A O 1
ATOM 1360 N N . ASP A 1 164 ? 4.557 12.931 26.530 1.00 11.20 194 ASP A N 1
ATOM 1361 C CA . ASP A 1 164 ? 4.793 12.016 27.633 1.00 10.10 194 ASP A CA 1
ATOM 1362 C C . ASP A 1 164 ? 3.470 11.592 28.247 1.00 8.72 194 ASP A C 1
ATOM 1363 O O . ASP A 1 164 ? 2.615 12.443 28.525 1.00 10.46 194 ASP A O 1
ATOM 1368 N N . ALA A 1 165 ? 3.300 10.308 28.438 1.00 8.65 195 ALA A N 1
ATOM 1369 C CA . ALA A 1 165 ? 1.991 9.752 28.705 1.00 9.01 195 ALA A CA 1
ATOM 1370 C C . ALA A 1 165 ? 2.009 8.610 29.684 1.00 6.90 195 ALA A C 1
ATOM 1371 O O . ALA A 1 165 ? 3.021 7.957 29.890 1.00 8.50 195 ALA A O 1
ATOM 1373 N N . VAL A 1 166 ? 0.833 8.324 30.256 1.00 6.92 196 VAL A N 1
ATOM 1374 C CA . VAL A 1 166 ? 0.607 7.061 30.928 1.00 7.02 196 VAL A CA 1
ATOM 1375 C C . VAL A 1 166 ? -0.715 6.472 30.430 1.00 6.55 196 VAL A C 1
ATOM 1376 O O . VAL A 1 166 ? -1.659 7.210 30.134 1.00 7.68 196 VAL A O 1
ATOM 1380 N N . ASN A 1 167 ? -0.757 5.151 30.335 1.00 7.39 197 ASN A N 1
ATOM 1381 C CA . ASN A 1 167 ? -1.924 4.466 29.840 1.00 6.66 197 ASN A CA 1
ATOM 1382 C C . ASN A 1 167 ? -2.620 3.664 30.915 1.00 6.60 197 ASN A C 1
ATOM 1383 O O . ASN A 1 167 ? -1.980 3.083 31.785 1.00 8.39 197 ASN A O 1
ATOM 1388 N N . VAL A 1 168 ? -3.945 3.613 30.807 1.00 7.61 198 VAL A N 1
ATOM 1389 C CA . VAL A 1 168 ? -4.818 2.905 31.713 1.00 8.34 198 VAL A CA 1
ATOM 1390 C C . VAL A 1 168 ? -5.704 2.047 30.832 1.00 7.73 198 VAL A C 1
ATOM 1391 O O . VAL A 1 168 ? -6.275 2.589 29.886 1.00 9.91 198 VAL A O 1
ATOM 1395 N N . ALA A 1 169 ? -5.809 0.756 31.102 1.00 6.41 199 ALA A N 1
ATOM 1396 C CA . ALA A 1 169 ? -6.548 -0.135 30.205 1.00 6.82 199 ALA A CA 1
ATOM 1397 C C . ALA A 1 169 ? -7.164 -1.319 30.908 1.00 6.29 199 ALA A C 1
ATOM 1398 O O . ALA A 1 169 ? -6.677 -1.777 31.954 1.00 6.79 199 ALA A O 1
ATOM 1400 N N . ILE A 1 170 ? -8.256 -1.820 30.334 1.00 6.11 200 ILE A N 1
ATOM 1401 C CA . ILE A 1 170 ? -9.020 -2.932 30.897 1.00 6.71 200 ILE A CA 1
ATOM 1402 C C . ILE A 1 170 ? -9.434 -3.878 29.771 1.00 6.42 200 ILE A C 1
ATOM 1403 O O . ILE A 1 170 ? -9.836 -3.416 28.688 1.00 6.93 200 ILE A O 1
ATOM 1408 N N . PRO A 1 171 ? -9.351 -5.203 29.991 1.00 6.81 201 PRO A N 1
ATOM 1409 C CA . PRO A 1 171 ? -9.841 -6.186 28.991 1.00 7.24 201 PRO A CA 1
ATOM 1410 C C . PRO A 1 171 ? -11.338 -6.145 28.811 1.00 6.78 201 PRO A C 1
ATOM 1411 O O . PRO A 1 171 ? -12.069 -5.786 29.738 1.00 7.81 201 PRO A O 1
ATOM 1415 N N A ILE A 1 172 ? -11.811 -6.486 27.622 0.45 7.00 202 ILE A N 1
ATOM 1416 N N B ILE A 1 172 ? -11.761 -6.520 27.604 0.55 5.99 202 ILE A N 1
ATOM 1417 C CA A ILE A 1 172 ? -13.203 -6.854 27.449 0.45 7.88 202 ILE A CA 1
ATOM 1418 C CA B ILE A 1 172 ? -13.141 -6.836 27.213 0.55 5.74 202 ILE A CA 1
ATOM 1419 C C A ILE A 1 172 ? -13.289 -8.274 26.972 0.45 7.92 202 ILE A C 1
ATOM 1420 C C B ILE A 1 172 ? -13.230 -8.333 27.005 0.55 6.57 202 ILE A C 1
ATOM 1421 O O A ILE A 1 172 ? -12.439 -8.746 26.213 0.45 8.44 202 ILE A O 1
ATOM 1422 O O B ILE A 1 172 ? -12.306 -8.923 26.450 0.55 6.63 202 ILE A O 1
ATOM 1431 N N . PHE A 1 173 ? -14.334 -8.946 27.451 1.00 7.27 203 PHE A N 1
ATOM 1432 C CA . PHE A 1 173 ? -14.500 -10.391 27.307 1.00 7.93 203 PHE A CA 1
ATOM 1433 C C . PHE A 1 173 ? -15.762 -10.779 26.551 1.00 8.64 203 PHE A C 1
ATOM 1434 O O . PHE A 1 173 ? -16.756 -10.024 26.575 1.00 9.87 203 PHE A O 1
ATOM 1442 N N . ASP A 1 174 ? -15.736 -11.962 25.956 1.00 9.91 204 ASP A N 1
ATOM 1443 C CA . ASP A 1 174 ? -16.943 -12.533 25.368 1.00 12.08 204 ASP A CA 1
ATOM 1444 C C . ASP A 1 174 ? -17.531 -13.619 26.296 1.00 12.05 204 ASP A C 1
ATOM 1445 O O . ASP A 1 174 ? -17.067 -13.811 27.397 1.00 12.51 204 ASP A O 1
ATOM 1450 N N . ARG A 1 175 ? -18.561 -14.318 25.838 1.00 14.36 205 ARG A N 1
ATOM 1451 C CA . ARG A 1 175 ? -19.269 -15.302 26.670 1.00 16.95 205 ARG A CA 1
ATOM 1452 C C . ARG A 1 175 ? -18.426 -16.568 26.884 1.00 16.67 205 ARG A C 1
ATOM 1453 O O . ARG A 1 175 ? -18.686 -17.368 27.810 1.00 16.90 205 ARG A O 1
ATOM 1461 N N . LYS A 1 176 ? -17.367 -16.744 26.099 1.00 14.71 206 LYS A N 1
ATOM 1462 C CA . LYS A 1 176 ? -16.479 -17.883 26.315 1.00 15.35 206 LYS A CA 1
ATOM 1463 C C . LYS A 1 176 ? -15.361 -17.485 27.287 1.00 13.59 206 LYS A C 1
ATOM 1464 O O . LYS A 1 176 ? -14.380 -18.218 27.443 1.00 15.73 206 LYS A O 1
ATOM 1470 N N . ASN A 1 177 ? -15.524 -16.341 27.934 1.00 13.32 207 ASN A N 1
ATOM 1471 C CA . ASN A 1 177 ? -14.599 -15.874 28.972 1.00 14.72 207 ASN A CA 1
ATOM 1472 C C . ASN A 1 177 ? -13.230 -15.587 28.425 1.00 13.97 207 ASN A C 1
ATOM 1473 O O . ASN A 1 177 ? -12.241 -15.678 29.154 1.00 17.21 207 ASN A O 1
ATOM 1478 N N . GLN A 1 178 ? -13.164 -15.234 27.138 1.00 13.52 208 GLN A N 1
ATOM 1479 C CA . GLN A 1 178 ? -11.916 -14.941 26.461 1.00 15.59 208 GLN A CA 1
ATOM 1480 C C . GLN A 1 178 ? -11.761 -13.443 26.266 1.00 11.73 208 GLN A C 1
ATOM 1481 O O . GLN A 1 178 ? -12.741 -12.749 26.006 1.00 11.00 208 GLN A O 1
ATOM 1487 N N . VAL A 1 179 ? -10.529 -12.951 26.317 1.00 11.10 209 VAL A N 1
ATOM 1488 C CA . VAL A 1 179 ? -10.257 -11.576 25.995 1.00 10.40 209 VAL A CA 1
ATOM 1489 C C . VAL A 1 179 ? -10.493 -11.360 24.506 1.00 10.84 209 VAL A C 1
ATOM 1490 O O . VAL A 1 179 ? -9.900 -12.035 23.693 1.00 14.16 209 VAL A O 1
ATOM 1494 N N . VAL A 1 180 ? -11.349 -10.412 24.171 1.00 8.55 210 VAL A N 1
ATOM 1495 C CA . VAL A 1 180 ? -11.616 -10.092 22.781 1.00 9.67 210 VAL A CA 1
ATOM 1496 C C . VAL A 1 180 ? -11.148 -8.708 22.430 1.00 7.62 210 VAL A C 1
ATOM 1497 O O . VAL A 1 180 ? -11.153 -8.316 21.271 1.00 9.19 210 VAL A O 1
ATOM 1501 N N . GLY A 1 181 ? -10.673 -7.936 23.417 1.00 7.88 211 GLY A N 1
ATOM 1502 C CA . GLY A 1 181 ? -10.218 -6.610 23.137 1.00 7.69 211 GLY A CA 1
ATOM 1503 C C . GLY A 1 181 ? -9.776 -5.875 24.377 1.00 6.35 211 GLY A C 1
ATOM 1504 O O . GLY A 1 181 ? -9.789 -6.434 25.486 1.00 7.08 211 GLY A O 1
ATOM 1505 N N . VAL A 1 182 ? -9.417 -4.611 24.208 1.00 6.24 212 VAL A N 1
ATOM 1506 C CA . VAL A 1 182 ? -8.916 -3.767 25.287 1.00 5.74 212 VAL A CA 1
ATOM 1507 C C . VAL A 1 182 ? -9.515 -2.388 25.122 1.00 5.80 212 VAL A C 1
ATOM 1508 O O . VAL A 1 182 ? -9.441 -1.821 24.022 1.00 6.35 212 VAL A O 1
ATOM 1512 N N . ILE A 1 183 ? -10.105 -1.847 26.177 1.00 5.57 213 ILE A N 1
ATOM 1513 C CA . ILE A 1 183 ? -10.549 -0.455 26.182 1.00 6.37 213 ILE A CA 1
ATOM 1514 C C . ILE A 1 183 ? -9.609 0.315 27.109 1.00 6.59 213 ILE A C 1
ATOM 1515 O O . ILE A 1 183 ? -9.390 -0.087 28.263 1.00 7.20 213 ILE A O 1
ATOM 1520 N N . GLY A 1 184 ? -9.011 1.378 26.615 1.00 6.37 214 GLY A N 1
ATOM 1521 C CA . GLY A 1 184 ? -8.064 2.119 27.401 1.00 6.74 214 GLY A CA 1
ATOM 1522 C C . GLY A 1 184 ? -8.087 3.603 27.167 1.00 6.28 214 GLY A C 1
ATOM 1523 O O . GLY A 1 184 ? -8.780 4.107 26.273 1.00 6.75 214 GLY A O 1
ATOM 1524 N N . MET A 1 185 ? -7.298 4.301 27.971 1.00 7.24 215 MET A N 1
ATOM 1525 C CA . MET A 1 185 ? -7.188 5.730 27.941 1.00 7.54 215 MET A CA 1
ATOM 1526 C C . MET A 1 185 ? -5.734 6.172 28.086 1.00 7.87 215 MET A C 1
ATOM 1527 O O . MET A 1 185 ? -4.958 5.484 28.769 1.00 10.79 215 MET A O 1
ATOM 1532 N N . THR A 1 186 ? -5.413 7.312 27.509 1.00 8.37 216 THR A N 1
ATOM 1533 C CA . THR A 1 186 ? -4.102 7.914 27.615 1.00 9.42 216 THR A CA 1
ATOM 1534 C C . THR A 1 186 ? -4.200 9.253 28.286 1.00 10.11 216 THR A C 1
ATOM 1535 O O . THR A 1 186 ? -4.961 10.102 27.828 1.00 12.39 216 THR A O 1
ATOM 1539 N N . LEU A 1 187 ? -3.399 9.459 29.341 1.00 9.45 217 LEU A N 1
ATOM 1540 C CA . LEU A 1 187 ? -3.226 10.750 29.979 1.00 10.27 217 LEU A CA 1
ATOM 1541 C C . LEU A 1 187 ? -1.923 11.364 29.499 1.00 9.88 217 LEU A C 1
ATOM 1542 O O . LEU A 1 187 ? -0.872 10.729 29.588 1.00 10.52 217 LEU A O 1
ATOM 1547 N N . ASP A 1 188 ? -2.008 12.571 28.955 1.00 11.30 218 ASP A N 1
ATOM 1548 C CA . ASP A 1 188 ? -0.841 13.364 28.595 1.00 11.54 218 ASP A CA 1
ATOM 1549 C C . ASP A 1 188 ? -0.367 14.119 29.830 1.00 11.36 218 ASP A C 1
ATOM 1550 O O . ASP A 1 188 ? -1.103 14.928 30.385 1.00 12.34 218 ASP A O 1
ATOM 1555 N N . PHE A 1 189 ? 0.866 13.874 30.278 1.00 10.74 219 PHE A N 1
ATOM 1556 C CA . PHE A 1 189 ? 1.326 14.490 31.510 1.00 10.79 219 PHE A CA 1
ATOM 1557 C C . PHE A 1 189 ? 1.433 16.013 31.433 1.00 12.21 219 PHE A C 1
ATOM 1558 O O . PHE A 1 189 ? 1.567 16.660 32.467 1.00 12.25 219 PHE A O 1
ATOM 1566 N N A SER A 1 190 ? 1.372 16.590 30.234 0.49 13.98 220 SER A N 1
ATOM 1567 N N B SER A 1 190 ? 1.370 16.595 30.231 0.51 13.09 220 SER A N 1
ATOM 1568 C CA A SER A 1 190 ? 1.296 18.038 30.112 0.49 15.41 220 SER A CA 1
ATOM 1569 C CA B SER A 1 190 ? 1.303 18.050 30.110 0.51 14.00 220 SER A CA 1
ATOM 1570 C C A SER A 1 190 ? 0.148 18.589 30.931 0.49 14.13 220 SER A C 1
ATOM 1571 C C B SER A 1 190 ? 0.141 18.600 30.911 0.51 12.91 220 SER A C 1
ATOM 1572 O O A SER A 1 190 ? 0.226 19.699 31.479 0.49 14.93 220 SER A O 1
ATOM 1573 O O B SER A 1 190 ? 0.199 19.725 31.426 0.51 13.33 220 SER A O 1
ATOM 1578 N N . ASP A 1 191 ? -0.951 17.855 30.988 1.00 14.42 221 ASP A N 1
ATOM 1579 C CA . ASP A 1 191 ? -2.128 18.320 31.707 1.00 15.92 221 ASP A CA 1
ATOM 1580 C C . ASP A 1 191 ? -1.983 18.265 33.218 1.00 13.68 221 ASP A C 1
ATOM 1581 O O . ASP A 1 191 ? -2.659 19.000 33.936 1.00 17.60 221 ASP A O 1
ATOM 1586 N N A ILE A 1 192 ? -1.089 17.416 33.701 0.62 10.95 222 ILE A N 1
ATOM 1587 N N B ILE A 1 192 ? -1.098 17.421 33.723 0.38 11.77 222 ILE A N 1
ATOM 1588 C CA A ILE A 1 192 ? -0.755 17.384 35.111 0.62 10.52 222 ILE A CA 1
ATOM 1589 C CA B ILE A 1 192 ? -0.799 17.441 35.147 0.38 11.52 222 ILE A CA 1
ATOM 1590 C C A ILE A 1 192 ? 0.278 18.469 35.395 0.62 9.17 222 ILE A C 1
ATOM 1591 C C B ILE A 1 192 ? 0.293 18.479 35.417 0.38 9.98 222 ILE A C 1
ATOM 1592 O O A ILE A 1 192 ? 0.217 19.155 36.430 0.62 9.59 222 ILE A O 1
ATOM 1593 O O B ILE A 1 192 ? 0.285 19.151 36.460 0.38 10.53 222 ILE A O 1
ATOM 1602 N N . ALA A 1 193 ? 1.220 18.646 34.486 1.00 9.43 223 ALA A N 1
ATOM 1603 C CA . ALA A 1 193 ? 2.244 19.673 34.617 1.00 9.96 223 ALA A CA 1
ATOM 1604 C C . ALA A 1 193 ? 1.635 21.077 34.725 1.00 9.42 223 ALA A C 1
ATOM 1605 O O . ALA A 1 193 ? 2.212 21.963 35.349 1.00 9.18 223 ALA A O 1
ATOM 1607 N N . THR A 1 194 ? 0.472 21.284 34.117 1.00 9.86 224 THR A N 1
ATOM 1608 C CA . THR A 1 194 ? -0.236 22.550 34.209 1.00 10.73 224 THR A CA 1
ATOM 1609 C C . THR A 1 194 ? -0.371 23.007 35.652 1.00 9.86 224 THR A C 1
ATOM 1610 O O . THR A 1 194 ? -0.224 24.211 35.934 1.00 11.51 224 THR A O 1
ATOM 1614 N N . TYR A 1 195 ? -0.659 22.104 36.577 1.00 9.11 225 TYR A N 1
ATOM 1615 C CA . TYR A 1 195 ? -0.711 22.507 37.982 1.00 9.81 225 TYR A CA 1
ATOM 1616 C C . TYR A 1 195 ? 0.582 22.186 38.727 1.00 9.00 225 TYR A C 1
ATOM 1617 O O . TYR A 1 195 ? 1.027 22.973 39.570 1.00 9.84 225 TYR A O 1
ATOM 1626 N N . LEU A 1 196 ? 1.229 21.063 38.431 1.00 7.80 226 LEU A N 1
ATOM 1627 C CA . LEU A 1 196 ? 2.389 20.665 39.203 1.00 7.49 226 LEU A CA 1
ATOM 1628 C C . LEU A 1 196 ? 3.562 21.619 38.994 1.00 8.56 226 LEU A C 1
ATOM 1629 O O . LEU A 1 196 ? 4.359 21.813 39.912 1.00 9.52 226 LEU A O 1
ATOM 1634 N N . LEU A 1 197 ? 3.669 22.215 37.796 1.00 7.60 227 LEU A N 1
ATOM 1635 C CA . LEU A 1 197 ? 4.730 23.157 37.481 1.00 8.05 227 LEU A CA 1
ATOM 1636 C C . LEU A 1 197 ? 4.234 24.589 37.292 1.00 8.64 227 LEU A C 1
ATOM 1637 O O . LEU A 1 197 ? 4.927 25.423 36.709 1.00 10.28 227 LEU A O 1
ATOM 1642 N N . ASP A 1 198 ? 3.048 24.899 37.800 1.00 8.86 228 ASP A N 1
ATOM 1643 C CA . ASP A 1 198 ? 2.541 26.256 37.697 1.00 10.27 228 ASP A CA 1
ATOM 1644 C C . ASP A 1 198 ? 3.531 27.198 38.396 1.00 9.56 228 ASP A C 1
ATOM 1645 O O . ASP A 1 198 ? 3.839 26.998 39.573 1.00 10.13 228 ASP A O 1
ATOM 1650 N N . PRO A 1 199 ? 4.060 28.218 37.682 1.00 10.42 229 PRO A N 1
ATOM 1651 C CA . PRO A 1 199 ? 4.985 29.126 38.361 1.00 11.39 229 PRO A CA 1
ATOM 1652 C C . PRO A 1 199 ? 4.367 29.859 39.528 1.00 11.49 229 PRO A C 1
ATOM 1653 O O . PRO A 1 199 ? 5.080 30.261 40.439 1.00 12.19 229 PRO A O 1
ATOM 1657 N N A LYS A 1 200 ? 3.042 30.001 39.525 0.51 12.35 230 LYS A N 1
ATOM 1658 N N B LYS A 1 200 ? 3.041 29.998 39.530 0.49 12.60 230 LYS A N 1
ATOM 1659 C CA A LYS A 1 200 ? 2.363 30.639 40.653 0.51 14.30 230 LYS A CA 1
ATOM 1660 C CA B LYS A 1 200 ? 2.374 30.647 40.660 0.49 14.65 230 LYS A CA 1
ATOM 1661 C C A LYS A 1 200 ? 2.550 29.831 41.905 0.51 16.00 230 LYS A C 1
ATOM 1662 C C B LYS A 1 200 ? 2.496 29.818 41.906 0.49 16.54 230 LYS A C 1
ATOM 1663 O O A LYS A 1 200 ? 2.444 30.362 43.014 0.51 18.28 230 LYS A O 1
ATOM 1664 O O B LYS A 1 200 ? 2.281 30.325 43.011 0.49 19.30 230 LYS A O 1
ATOM 1675 N N . GLY A 1 201 ? 2.823 28.539 41.750 1.00 15.87 231 GLY A N 1
ATOM 1676 C CA . GLY A 1 201 ? 3.050 27.638 42.899 1.00 17.71 231 GLY A CA 1
ATOM 1677 C C . GLY A 1 201 ? 4.482 27.505 43.342 1.00 18.24 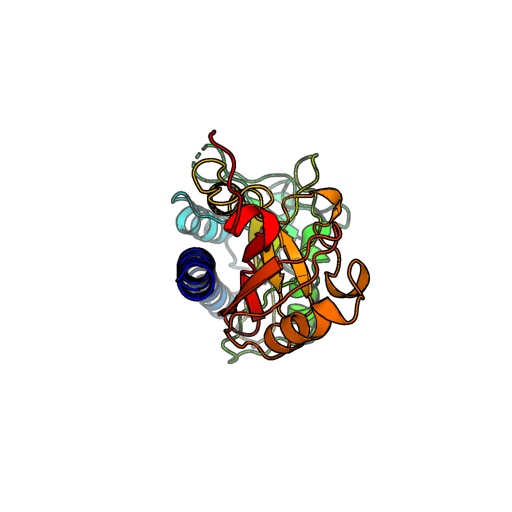231 GLY A C 1
ATOM 1678 O O . GLY A 1 201 ? 4.796 26.763 44.281 1.00 21.58 231 GLY A O 1
ATOM 1679 N N . GLN A 1 202 ? 5.407 28.196 42.686 1.00 16.08 232 GLN A N 1
ATOM 1680 C CA . GLN A 1 202 ? 6.845 28.106 43.058 1.00 17.00 232 GLN A CA 1
ATOM 1681 C C . GLN A 1 202 ? 7.096 28.888 44.330 1.00 18.24 232 GLN A C 1
ATOM 1682 O O . GLN A 1 202 ? 7.025 30.117 44.317 1.00 24.72 232 GLN A O 1
ATOM 1688 N N . LYS A 1 203 ? 7.362 28.217 45.421 1.00 13.86 233 LYS A N 1
ATOM 1689 C CA . LYS A 1 203 ? 7.520 28.886 46.711 1.00 14.48 233 LYS A CA 1
ATOM 1690 C C . LYS A 1 203 ? 8.961 29.188 47.007 1.00 12.84 233 LYS A C 1
ATOM 1691 O O . LYS A 1 203 ? 9.246 30.198 47.657 1.00 15.54 233 LYS A O 1
ATOM 1697 N N . TYR A 1 204 ? 9.872 28.347 46.566 1.00 11.48 234 TYR A N 1
ATOM 1698 C CA . TYR A 1 204 ? 11.279 28.538 46.866 1.00 11.08 234 TYR A CA 1
ATOM 1699 C C . TYR A 1 204 ? 12.107 28.630 45.592 1.00 11.45 234 TYR A C 1
ATOM 1700 O O . TYR A 1 204 ? 11.816 27.946 44.596 1.00 10.91 234 TYR A O 1
ATOM 1709 N N A ASP A 1 205 ? 13.171 29.419 45.632 0.43 13.54 235 ASP A N 1
ATOM 1710 N N B ASP A 1 205 ? 13.165 29.419 45.649 0.57 13.10 235 ASP A N 1
ATOM 1711 C CA A ASP A 1 205 ? 14.063 29.477 44.485 0.43 14.33 235 ASP A CA 1
ATOM 1712 C CA B ASP A 1 205 ? 14.112 29.474 44.551 0.57 12.96 235 ASP A CA 1
ATOM 1713 C C A ASP A 1 205 ? 14.738 28.125 44.311 0.43 12.73 235 ASP A C 1
ATOM 1714 C C B ASP A 1 205 ? 14.707 28.082 44.336 0.57 11.24 235 ASP A C 1
ATOM 1715 O O A ASP A 1 205 ? 15.358 27.607 45.238 0.43 13.39 235 ASP A O 1
ATOM 1716 O O B ASP A 1 205 ? 15.236 27.482 45.27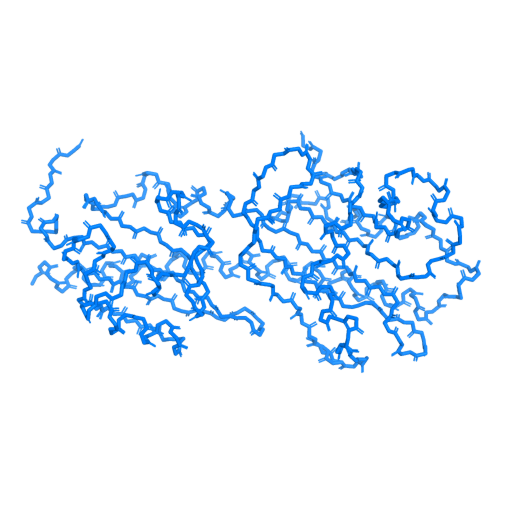0 0.57 11.88 235 ASP A O 1
ATOM 1725 N N . GLY A 1 206 ? 14.640 27.577 43.111 1.00 11.62 236 GLY A N 1
ATOM 1726 C CA . GLY A 1 206 ? 15.190 26.292 42.811 1.00 10.57 236 GLY A CA 1
ATOM 1727 C C . GLY A 1 206 ? 14.368 25.119 43.245 1.00 10.72 236 GLY A C 1
ATOM 1728 O O . GLY A 1 206 ? 14.813 23.970 43.138 1.00 11.24 236 GLY A O 1
ATOM 1729 N N . GLU A 1 207 ? 13.145 25.361 43.721 1.00 8.41 237 GLU A N 1
ATOM 1730 C CA . GLU A 1 207 ? 12.238 24.286 44.087 1.00 8.87 237 GLU A CA 1
ATOM 1731 C C . GLU A 1 207 ? 12.002 23.353 42.898 1.00 8.12 237 GLU A C 1
ATOM 1732 O O . GLU A 1 207 ? 11.744 23.823 41.793 1.00 10.85 237 GLU A O 1
ATOM 1738 N N . LEU A 1 208 ? 12.086 22.048 43.123 1.00 7.59 238 LEU A N 1
ATOM 1739 C CA . LEU A 1 208 ? 11.776 21.041 42.112 1.00 8.17 238 LEU A CA 1
ATOM 1740 C C . LEU A 1 208 ? 10.478 20.370 42.490 1.00 7.80 238 LEU A C 1
ATOM 1741 O O . LEU A 1 208 ? 10.329 19.943 43.631 1.00 9.15 238 LEU A O 1
ATOM 1746 N N . ARG A 1 209 ? 9.558 20.242 41.528 1.00 6.76 239 ARG A N 1
ATOM 1747 C CA . ARG A 1 209 ? 8.303 19.542 41.696 1.00 6.60 239 ARG A CA 1
ATOM 1748 C C . ARG A 1 209 ? 8.254 18.407 40.696 1.00 7.17 239 ARG A C 1
ATOM 1749 O O . ARG A 1 209 ? 8.359 18.647 39.486 1.00 8.34 239 ARG A O 1
ATOM 1757 N N . VAL A 1 210 ? 8.145 17.181 41.188 1.00 6.59 240 VAL A N 1
ATOM 1758 C CA . VAL A 1 210 ? 8.375 15.972 40.424 1.00 6.41 240 VAL A CA 1
ATOM 1759 C C . VAL A 1 210 ? 7.281 14.966 40.675 1.00 5.62 240 VAL A C 1
ATOM 1760 O O . VAL A 1 210 ? 6.864 14.738 41.815 1.00 7.02 240 VAL A O 1
ATOM 1764 N N . LEU A 1 211 ? 6.783 14.339 39.597 1.00 5.74 241 LEU A N 1
ATOM 1765 C CA . LEU A 1 211 ? 5.885 13.183 39.682 1.00 5.68 241 LEU A CA 1
ATOM 1766 C C . LEU A 1 211 ? 6.634 11.984 39.131 1.00 6.16 241 LEU A C 1
ATOM 1767 O O . LEU A 1 211 ? 7.134 12.056 38.016 1.00 7.82 241 LEU A O 1
ATOM 1772 N N . LEU A 1 212 ? 6.692 10.902 39.882 1.00 7.11 242 LEU A N 1
ATOM 1773 C CA . LEU A 1 212 ? 7.379 9.715 39.408 1.00 7.19 242 LEU A CA 1
ATOM 1774 C C . LEU A 1 212 ? 6.683 8.481 39.910 1.00 6.71 242 LEU A C 1
ATOM 1775 O O . LEU A 1 212 ? 5.921 8.532 40.890 1.00 8.96 242 LEU A O 1
ATOM 1780 N N . ASN A 1 213 ? 6.915 7.336 39.267 1.00 7.39 243 ASN A N 1
ATOM 1781 C CA . ASN A 1 213 ? 6.333 6.118 39.824 1.00 8.46 243 ASN A CA 1
ATOM 1782 C C . ASN A 1 213 ? 7.274 5.545 40.892 1.00 8.60 243 ASN A C 1
ATOM 1783 O O . ASN A 1 213 ? 8.398 6.049 41.079 1.00 9.01 243 ASN A O 1
ATOM 1788 N N . SER A 1 214 ? 6.850 4.521 41.613 1.00 9.90 244 SER A N 1
ATOM 1789 C CA . SER A 1 214 ? 7.629 4.052 42.751 1.00 10.59 244 SER A CA 1
ATOM 1790 C C . SER A 1 214 ? 8.962 3.426 42.300 1.00 12.32 244 SER A C 1
ATOM 1791 O O . SER A 1 214 ? 9.894 3.335 43.088 1.00 12.81 244 SER A O 1
ATOM 1794 N N . ASP A 1 215 ? 9.037 2.988 41.041 1.00 11.30 245 ASP A N 1
ATOM 1795 C CA . ASP A 1 215 ? 10.265 2.460 40.483 1.00 12.41 245 ASP A CA 1
ATOM 1796 C C . ASP A 1 215 ? 11.294 3.542 40.182 1.00 10.96 245 ASP A C 1
ATOM 1797 O O . ASP A 1 215 ? 12.456 3.243 39.938 1.00 13.83 245 ASP A O 1
ATOM 1802 N N . GLY A 1 216 ? 10.858 4.812 40.210 1.00 10.22 246 GLY A N 1
ATOM 1803 C CA . GLY A 1 216 ? 11.752 5.918 39.967 1.00 10.32 246 GLY A CA 1
ATOM 1804 C C . GLY A 1 216 ? 11.606 6.621 38.636 1.00 8.42 246 GLY A C 1
ATOM 1805 O O . GLY A 1 216 ? 12.299 7.618 38.394 1.00 9.35 246 GLY A O 1
ATOM 1806 N N . PHE A 1 217 ? 10.726 6.133 37.748 1.00 8.92 247 PHE A N 1
ATOM 1807 C CA . PHE A 1 217 ? 10.586 6.715 36.436 1.00 8.67 247 PHE A CA 1
ATOM 1808 C C . PHE A 1 217 ? 9.775 7.991 36.473 1.00 8.42 247 PHE A C 1
ATOM 1809 O O . PHE A 1 217 ? 8.636 8.003 36.948 1.00 8.72 247 PHE A O 1
ATOM 1817 N N . MET A 1 218 ? 10.356 9.076 35.977 1.00 7.70 248 MET A N 1
ATOM 1818 C CA . MET A 1 218 ? 9.762 10.377 36.093 1.00 7.17 248 MET A CA 1
ATOM 1819 C C . MET A 1 218 ? 8.736 10.681 34.996 1.00 7.20 248 MET A C 1
ATOM 1820 O O . MET A 1 218 ? 9.000 10.513 33.818 1.00 8.92 248 MET A O 1
ATOM 1825 N N . ALA A 1 219 ? 7.569 11.125 35.428 1.00 7.83 249 ALA A N 1
ATOM 1826 C CA . ALA A 1 219 ? 6.497 11.590 34.559 1.00 7.96 249 ALA A CA 1
ATOM 1827 C C . ALA A 1 219 ? 6.605 13.083 34.313 1.00 7.84 249 ALA A C 1
ATOM 1828 O O . ALA A 1 219 ? 6.311 13.574 33.215 1.00 8.78 249 ALA A O 1
ATOM 1830 N N . ILE A 1 220 ? 7.010 13.821 35.341 1.00 8.04 250 ILE A N 1
ATOM 1831 C CA . ILE A 1 220 ? 7.128 15.258 35.310 1.00 7.42 250 ILE A CA 1
ATOM 1832 C C . ILE A 1 220 ? 8.360 15.673 36.094 1.00 6.95 250 ILE A C 1
ATOM 1833 O O . ILE A 1 220 ? 8.540 15.222 37.232 1.00 7.77 250 ILE A O 1
ATOM 1838 N N . HIS A 1 221 ? 9.193 16.528 35.494 1.00 7.81 251 HIS A N 1
ATOM 1839 C CA . HIS A 1 221 ? 10.333 17.153 36.144 1.00 8.36 251 HIS A CA 1
ATOM 1840 C C . HIS A 1 221 ? 10.475 18.520 35.504 1.00 9.10 251 HIS A C 1
ATOM 1841 O O . HIS A 1 221 ? 10.288 18.657 34.301 1.00 8.94 251 HIS A O 1
ATOM 1848 N N . PRO A 1 222 ? 10.883 19.541 36.270 1.00 8.65 252 PRO A N 1
ATOM 1849 C CA . PRO A 1 222 ? 11.126 20.856 35.663 1.00 10.16 252 PRO A CA 1
ATOM 1850 C C . PRO A 1 222 ? 12.080 20.805 34.481 1.00 10.49 252 PRO A C 1
ATOM 1851 O O . PRO A 1 222 ? 11.941 21.573 33.535 1.00 10.88 252 PRO A O 1
ATOM 1855 N N . ASN A 1 223 ? 13.075 19.950 34.572 1.00 10.03 253 ASN A N 1
ATOM 1856 C CA . ASN A 1 223 ? 14.002 19.732 33.465 1.00 10.51 253 ASN A CA 1
ATOM 1857 C C . ASN A 1 223 ? 13.375 18.713 32.535 1.00 11.90 253 ASN A C 1
ATOM 1858 O O . ASN A 1 223 ? 13.359 17.515 32.805 1.00 11.41 253 ASN A O 1
ATOM 1863 N N . LYS A 1 224 ? 12.871 19.188 31.392 1.00 15.18 254 LYS A N 1
ATOM 1864 C CA . LYS A 1 224 ? 12.144 18.320 30.484 1.00 19.25 254 LYS A CA 1
ATOM 1865 C C . LYS A 1 224 ? 13.010 17.179 30.006 1.00 17.84 254 LYS A C 1
ATOM 1866 O O . LYS A 1 224 ? 12.482 16.114 29.662 1.00 20.13 254 LYS A O 1
ATOM 1872 N N . ASN A 1 225 ? 14.327 17.367 29.960 1.00 19.25 255 ASN A N 1
ATOM 1873 C CA . ASN A 1 225 ? 15.246 16.318 29.567 1.00 22.07 255 ASN A CA 1
ATOM 1874 C C . ASN A 1 225 ? 15.286 15.119 30.480 1.00 19.09 255 ASN A C 1
ATOM 1875 O O . ASN A 1 225 ? 15.778 14.054 30.095 1.00 23.35 255 ASN A O 1
ATOM 1880 N N . LEU A 1 226 ? 14.779 15.262 31.704 1.00 14.17 256 LEU A N 1
ATOM 1881 C CA . LEU A 1 226 ? 14.797 14.184 32.656 1.00 13.52 256 LEU A CA 1
ATOM 1882 C C . LEU A 1 226 ? 13.505 13.350 32.620 1.00 11.99 256 LEU A C 1
ATOM 1883 O O . LEU A 1 226 ? 13.425 12.275 33.207 1.00 12.84 256 LEU A O 1
ATOM 1888 N N . VAL A 1 227 ? 12.486 13.863 31.959 1.00 10.91 257 VAL A N 1
ATOM 1889 C CA . VAL A 1 227 ? 11.224 13.133 31.892 1.00 10.38 257 VAL A CA 1
ATOM 1890 C C . VAL A 1 227 ? 11.449 11.786 31.202 1.00 10.04 257 VAL A C 1
ATOM 1891 O O . VAL A 1 227 ? 12.194 11.691 30.231 1.00 11.22 257 VAL A O 1
ATOM 1895 N N . LEU A 1 228 ? 10.821 10.752 31.773 1.00 9.91 258 LEU A N 1
ATOM 1896 C CA . LEU A 1 228 ? 10.920 9.333 31.395 1.00 10.61 258 LEU A CA 1
ATOM 1897 C C . LEU A 1 228 ? 12.145 8.621 31.918 1.00 12.21 258 LEU A C 1
ATOM 1898 O O . LEU A 1 228 ? 12.219 7.395 31.882 1.00 13.77 258 LEU A O 1
ATOM 1903 N N . LYS A 1 229 ? 13.131 9.372 32.418 1.00 10.86 259 LYS A N 1
ATOM 1904 C CA . LYS A 1 229 ? 14.304 8.753 32.983 1.00 10.54 259 LYS A CA 1
ATOM 1905 C C . LYS A 1 229 ? 14.054 8.285 34.398 1.00 10.05 259 LYS A C 1
ATOM 1906 O O . LYS A 1 229 ? 13.107 8.734 35.059 1.00 9.77 259 LYS A O 1
ATOM 1912 N N . ASN A 1 230 ? 14.916 7.397 34.882 1.00 8.94 260 ASN A N 1
ATOM 1913 C CA . ASN A 1 230 ? 14.856 6.987 36.269 1.00 9.67 260 ASN A CA 1
ATOM 1914 C C . ASN A 1 230 ? 15.699 7.903 37.118 1.00 8.59 260 ASN A C 1
ATOM 1915 O O . ASN A 1 230 ? 16.901 8.071 36.875 1.00 9.61 260 ASN A O 1
ATOM 1920 N N . LEU A 1 231 ? 15.080 8.522 38.120 1.00 9.59 261 LEU A N 1
ATOM 1921 C CA . LEU A 1 231 ? 15.773 9.487 38.974 1.00 10.35 261 LEU A CA 1
ATOM 1922 C C . LEU A 1 231 ? 16.984 8.844 39.631 1.00 10.47 261 LEU A C 1
ATOM 1923 O O . LEU A 1 231 ? 18.024 9.485 39.828 1.00 10.66 261 LEU A O 1
ATOM 1928 N N . LYS A 1 232 ? 16.887 7.555 39.939 1.00 11.41 262 LYS A N 1
ATOM 1929 C CA . LYS A 1 232 ? 18.000 6.865 40.605 1.00 11.56 262 LYS A CA 1
ATOM 1930 C C . LYS A 1 232 ? 19.228 6.744 39.707 1.00 11.73 262 LYS A C 1
ATOM 1931 O O . LYS A 1 232 ? 20.344 6.693 40.191 1.00 12.43 262 LYS A O 1
ATOM 1937 N N . ASP A 1 233 ? 19.008 6.666 38.399 1.00 11.55 263 ASP A N 1
ATOM 1938 C CA . ASP A 1 233 ? 20.104 6.572 37.451 1.00 12.54 263 ASP A CA 1
ATOM 1939 C C . ASP A 1 233 ? 20.818 7.890 37.235 1.00 12.06 263 ASP A C 1
ATOM 1940 O O . ASP A 1 233 ? 22.030 7.932 37.005 1.00 13.06 263 ASP A O 1
ATOM 1945 N N . ILE A 1 234 ? 20.040 8.979 37.203 1.00 11.21 264 ILE A N 1
ATOM 1946 C CA . ILE A 1 234 ? 20.596 10.279 36.876 1.00 12.79 264 ILE A CA 1
ATOM 1947 C C . ILE A 1 234 ? 21.080 11.039 38.090 1.00 11.82 264 ILE A C 1
ATOM 1948 O O . ILE A 1 234 ? 21.816 12.010 37.960 1.00 14.56 264 ILE A O 1
ATOM 1953 N N . ASN A 1 235 ? 20.699 10.566 39.274 1.00 11.03 265 ASN A N 1
ATOM 1954 C CA . ASN A 1 235 ? 21.116 11.217 40.526 1.00 11.08 265 ASN A CA 1
ATOM 1955 C C . ASN A 1 235 ? 21.523 10.148 41.550 1.00 10.49 265 ASN A C 1
ATOM 1956 O O . ASN A 1 235 ? 20.832 9.914 42.525 1.00 11.55 265 ASN A O 1
ATOM 1961 N N . PRO A 1 236 ? 22.672 9.491 41.330 1.00 11.02 266 PRO A N 1
ATOM 1962 C CA . PRO A 1 236 ? 23.025 8.334 42.148 1.00 11.08 266 PRO A CA 1
ATOM 1963 C C . PRO A 1 236 ? 23.711 8.655 43.477 1.00 13.14 266 PRO A C 1
ATOM 1964 O O . PRO A 1 236 ? 24.033 7.743 44.243 1.00 16.58 266 PRO A O 1
ATOM 1968 N N . ASN A 1 237 ? 23.904 9.922 43.791 1.00 11.74 267 ASN A N 1
ATOM 1969 C CA . ASN A 1 237 ? 24.711 10.251 44.954 1.00 14.27 267 ASN A CA 1
ATOM 1970 C C . ASN A 1 237 ? 24.128 9.711 46.258 1.00 13.49 267 ASN A C 1
ATOM 1971 O O . ASN A 1 237 ? 22.913 9.575 46.401 1.00 13.86 267 ASN A O 1
ATOM 1976 N N . LYS A 1 238 ? 24.997 9.428 47.223 1.00 13.30 268 LYS A N 1
ATOM 1977 C CA . LYS A 1 238 ? 24.596 8.810 48.482 1.00 14.46 268 LYS A CA 1
ATOM 1978 C C . LYS A 1 238 ? 23.592 9.691 49.242 1.00 13.77 268 LYS A C 1
ATOM 1979 O O . LYS A 1 238 ? 22.743 9.179 49.951 1.00 14.01 268 LYS A O 1
ATOM 1985 N N . GLY A 1 239 ? 23.678 11.005 49.047 1.00 13.61 269 GLY A N 1
ATOM 1986 C CA . GLY A 1 239 ? 22.791 11.932 49.730 1.00 12.34 269 GLY A CA 1
ATOM 1987 C C . GLY A 1 239 ? 21.369 11.967 49.183 1.00 12.44 269 GLY A C 1
ATOM 1988 O O . GLY A 1 239 ? 20.532 12.723 49.673 1.00 13.68 269 GLY A O 1
ATOM 1989 N N . ALA A 1 240 ? 21.079 11.134 48.173 1.00 11.59 270 ALA A N 1
ATOM 1990 C CA . ALA A 1 240 ? 19.748 11.039 47.589 1.00 11.24 270 ALA A CA 1
ATOM 1991 C C . ALA A 1 240 ? 19.072 9.725 47.987 1.00 10.92 270 ALA A C 1
ATOM 1992 O O . ALA A 1 240 ? 17.854 9.549 47.791 1.00 11.77 270 ALA A O 1
ATOM 1994 N N . GLN A 1 241 ? 19.845 8.784 48.496 1.00 12.11 271 GLN A N 1
ATOM 1995 C CA . GLN A 1 241 ? 19.371 7.428 48.625 1.00 13.79 271 GLN A CA 1
ATOM 1996 C C . GLN A 1 241 ? 18.273 7.231 49.662 1.00 15.09 271 GLN A C 1
ATOM 1997 O O . GLN A 1 241 ? 17.404 6.372 49.494 1.00 15.93 271 GLN A O 1
ATOM 2003 N N . GLU A 1 242 ? 18.292 8.004 50.743 1.00 15.38 272 GLU A N 1
ATOM 2004 C CA . GLU A 1 242 ? 17.249 7.880 51.752 1.00 17.15 272 GLU A CA 1
ATOM 2005 C C . GLU A 1 242 ? 15.881 8.203 51.140 1.00 15.93 272 GLU A C 1
ATOM 2006 O O . GLU A 1 242 ? 14.870 7.538 51.438 1.00 15.74 272 GLU A O 1
ATOM 2012 N N . THR A 1 243 ? 15.845 9.233 50.326 1.00 13.72 273 THR A N 1
ATOM 2013 C CA . THR A 1 243 ? 14.610 9.642 49.649 1.00 13.45 273 THR A CA 1
ATOM 2014 C C . THR A 1 243 ? 14.153 8.543 48.706 1.00 12.79 273 THR A C 1
ATOM 2015 O O . THR A 1 243 ? 12.947 8.232 48.633 1.00 12.50 273 THR A O 1
ATOM 2019 N N . TYR A 1 244 ? 15.091 7.955 47.956 1.00 11.51 274 TYR A N 1
ATOM 2020 C CA . TYR A 1 244 ? 14.726 6.897 47.022 1.00 12.91 274 TYR A CA 1
ATOM 2021 C C . TYR A 1 244 ? 14.142 5.680 47.724 1.00 14.95 274 TYR A C 1
ATOM 2022 O O . TYR A 1 244 ? 13.265 4.993 47.181 1.00 15.16 274 TYR A O 1
ATOM 2031 N N . LYS A 1 245 ? 14.650 5.380 48.914 1.00 16.83 275 LYS A N 1
ATOM 2032 C CA . LYS A 1 245 ? 14.119 4.261 49.675 1.00 19.50 275 LYS A CA 1
ATOM 2033 C C . LYS A 1 245 ? 12.643 4.498 50.028 1.00 18.91 275 LYS A C 1
ATOM 2034 O O . LYS A 1 245 ? 11.826 3.587 49.919 1.00 19.08 275 LYS A O 1
ATOM 2040 N N . ALA A 1 246 ? 12.313 5.718 50.431 1.00 17.52 276 ALA A N 1
ATOM 2041 C CA . ALA A 1 246 ? 10.926 6.055 50.736 1.00 17.98 276 ALA A CA 1
ATOM 2042 C C . ALA A 1 246 ? 10.020 5.888 49.535 1.00 18.76 276 ALA A C 1
ATOM 2043 O O . ALA A 1 246 ? 8.910 5.364 49.632 1.00 18.14 276 ALA A O 1
ATOM 2045 N N . ILE A 1 247 ? 10.506 6.347 48.378 1.00 15.13 277 ILE A N 1
ATOM 2046 C CA . ILE A 1 247 ? 9.750 6.191 47.144 1.00 16.08 277 ILE A CA 1
ATOM 2047 C C . ILE A 1 247 ? 9.544 4.737 46.831 1.00 16.84 277 ILE A C 1
ATOM 2048 O O . ILE A 1 247 ? 8.432 4.319 46.529 1.00 17.18 277 ILE A O 1
ATOM 2053 N N A SER A 1 248 ? 10.619 3.943 46.917 0.49 17.44 278 SER A N 1
ATOM 2054 N N B SER A 1 248 ? 10.623 3.949 46.913 0.51 16.97 278 SER A N 1
ATOM 2055 C CA A SER A 1 248 ? 10.545 2.531 46.535 0.49 19.56 278 SER A CA 1
ATOM 2056 C CA B SER A 1 248 ? 10.569 2.536 46.546 0.51 18.09 278 SER A CA 1
ATOM 2057 C C A SER A 1 248 ? 9.573 1.770 47.427 0.49 21.22 278 SER A C 1
ATOM 2058 C C B SER A 1 248 ? 9.583 1.774 47.426 0.51 20.72 278 SER A C 1
ATOM 2059 O O A SER A 1 248 ? 8.922 0.803 46.997 0.49 22.81 278 SER A O 1
ATOM 2060 O O B SER A 1 248 ? 8.931 0.814 46.983 0.51 22.27 278 SER A O 1
ATOM 2065 N N . GLU A 1 249 ? 9.467 2.208 48.670 1.00 19.49 279 GLU A N 1
ATOM 2066 C CA . GLU A 1 249 ? 8.617 1.565 49.649 1.00 21.04 279 GLU A CA 1
ATOM 2067 C C . GLU A 1 249 ? 7.211 2.140 49.747 1.00 18.73 279 GLU A C 1
ATOM 2068 O O . GLU A 1 249 ? 6.376 1.632 50.501 1.00 20.78 279 GLU A O 1
ATOM 2074 N N . GLY A 1 250 ? 6.928 3.169 48.957 1.00 18.05 280 GLY A N 1
ATOM 2075 C CA . GLY A 1 250 ? 5.611 3.752 48.961 1.00 18.59 280 GLY A CA 1
ATOM 2076 C C . GLY A 1 250 ? 5.273 4.498 50.235 1.00 18.41 280 GLY A C 1
ATOM 2077 O O . GLY A 1 250 ? 4.121 4.523 50.668 1.00 19.74 280 GLY A O 1
ATOM 2078 N N . LYS A 1 251 ? 6.280 5.115 50.855 1.00 16.52 281 LYS A N 1
ATOM 2079 C CA . LYS A 1 251 ? 6.107 5.823 52.097 1.00 17.92 281 LYS A CA 1
ATOM 2080 C C . LYS A 1 251 ? 6.092 7.317 51.945 1.00 14.34 281 LYS A C 1
ATOM 2081 O O . LYS A 1 251 ? 6.448 7.848 50.896 1.00 13.30 281 LYS A O 1
ATOM 2087 N N . ASN A 1 252 ? 5.699 8.014 53.021 1.00 14.56 282 ASN A N 1
ATOM 2088 C CA . ASN A 1 252 ? 5.760 9.467 53.063 1.00 14.48 282 ASN A CA 1
ATOM 2089 C C . ASN A 1 252 ? 6.875 9.897 53.972 1.00 15.05 282 ASN A C 1
ATOM 2090 O O . ASN A 1 252 ? 7.244 9.175 54.898 1.00 19.45 282 ASN A O 1
ATOM 2095 N N . GLY A 1 253 ? 7.408 11.092 53.768 1.00 11.36 283 GLY A N 1
ATOM 2096 C CA . GLY A 1 253 ? 8.374 11.635 54.722 1.00 11.45 283 GLY A CA 1
ATOM 2097 C C . GLY A 1 253 ? 9.069 12.846 54.180 1.00 9.20 283 GLY A C 1
ATOM 2098 O O . GLY A 1 253 ? 8.864 13.235 53.030 1.00 9.60 283 GLY A O 1
ATOM 2099 N N A VAL A 1 254 ? 9.887 13.489 54.997 0.64 9.07 284 VAL A N 1
ATOM 2100 N N B VAL A 1 254 ? 9.875 13.472 55.018 0.36 10.96 284 VAL A N 1
ATOM 2101 C CA A VAL A 1 254 ? 10.702 14.617 54.598 0.64 7.69 284 VAL A CA 1
ATOM 2102 C CA B VAL A 1 254 ? 10.706 14.602 54.696 0.36 11.64 284 VAL A CA 1
ATOM 2103 C C A VAL A 1 254 ? 12.146 14.368 54.969 0.64 8.70 284 VAL A C 1
ATOM 2104 C C B VAL A 1 254 ? 12.142 14.165 54.907 0.36 10.44 284 VAL A C 1
ATOM 2105 O O A VAL A 1 254 ? 12.456 14.037 56.115 0.64 11.63 284 VAL A O 1
ATOM 2106 O O B VAL A 1 254 ? 12.452 13.415 55.862 0.36 10.91 284 VAL A O 1
ATOM 2113 N N . PHE A 1 255 ? 13.025 14.564 54.006 1.00 8.58 285 PHE A N 1
ATOM 2114 C CA . PHE A 1 255 ? 14.388 14.121 54.072 1.00 9.57 285 PHE A CA 1
ATOM 2115 C C . PHE A 1 255 ? 15.378 15.199 53.685 1.00 9.34 285 PHE A C 1
ATOM 2116 O O . PHE A 1 255 ? 15.056 16.098 52.913 1.00 10.48 285 PHE A O 1
ATOM 2124 N N . ASN A 1 256 ? 16.593 15.083 54.180 1.00 9.00 286 ASN A N 1
ATOM 2125 C CA . ASN A 1 256 ? 17.721 15.756 53.569 1.00 9.83 286 ASN A CA 1
ATOM 2126 C C . ASN A 1 256 ? 17.988 15.086 52.236 1.00 9.72 286 ASN A C 1
ATOM 2127 O O . ASN A 1 256 ? 17.977 13.853 52.142 1.00 11.20 286 ASN A O 1
ATOM 2132 N N . TYR A 1 257 ? 18.247 15.865 51.205 1.00 9.69 287 TYR A N 1
ATOM 2133 C CA . TYR A 1 257 ? 18.330 15.345 49.847 1.00 8.22 287 TYR A CA 1
ATOM 2134 C C . TYR A 1 257 ? 19.253 16.190 49.002 1.00 9.95 287 TYR A C 1
ATOM 2135 O O . TYR A 1 257 ? 19.120 17.385 48.961 1.00 11.85 287 TYR A O 1
ATOM 2144 N N A ILE A 1 258 ? 20.171 15.535 48.296 0.49 9.12 288 ILE A N 1
ATOM 2145 N N B ILE A 1 258 ? 20.166 15.544 48.285 0.51 9.11 288 ILE A N 1
ATOM 2146 C CA A ILE A 1 258 ? 21.035 16.197 47.343 0.49 9.62 288 ILE A CA 1
ATOM 2147 C CA B ILE A 1 258 ? 21.026 16.233 47.347 0.51 9.46 288 ILE A CA 1
ATOM 2148 C C A ILE A 1 258 ? 20.442 15.973 45.955 0.49 8.67 288 ILE A C 1
ATOM 2149 C C B ILE A 1 258 ? 20.491 15.988 45.943 0.51 9.24 288 ILE A C 1
ATOM 2150 O O A ILE A 1 258 ? 20.348 14.831 45.507 0.49 9.05 288 ILE A O 1
ATOM 2151 O O B ILE A 1 258 ? 20.501 14.852 45.473 0.51 10.99 288 ILE A O 1
ATOM 2160 N N . ALA A 1 259 ? 20.004 17.052 45.314 1.00 9.09 289 ALA A N 1
ATOM 2161 C CA . ALA A 1 259 ? 19.293 16.943 44.043 1.00 9.22 289 ALA A CA 1
ATOM 2162 C C . ALA A 1 259 ? 20.240 16.725 42.875 1.00 10.25 289 ALA A C 1
ATOM 2163 O O . ALA A 1 259 ? 21.446 16.870 43.010 1.00 12.10 289 ALA A O 1
ATOM 2165 N N . SER A 1 260 ? 19.675 16.365 41.721 1.00 10.34 290 SER A N 1
ATOM 2166 C CA . SER A 1 260 ? 20.465 16.061 40.546 1.00 12.94 290 SER A CA 1
ATOM 2167 C C . SER A 1 260 ? 21.235 17.279 40.042 1.00 15.69 290 SER A C 1
ATOM 2168 O O . SER A 1 260 ? 22.239 17.130 39.337 1.00 20.05 290 SER A O 1
ATOM 2171 N N . ASP A 1 261 ? 20.738 18.480 40.330 1.00 16.82 291 ASP A N 1
ATOM 2172 C CA . ASP A 1 261 ? 21.451 19.726 39.959 1.00 18.53 291 ASP A CA 1
ATOM 2173 C C . ASP A 1 261 ? 22.517 20.099 41.003 1.00 17.56 291 ASP A C 1
ATOM 2174 O O . ASP A 1 261 ? 23.099 21.176 40.905 1.00 19.27 291 ASP A O 1
ATOM 2179 N N . GLY A 1 262 ? 22.724 19.243 42.023 1.00 15.32 292 GLY A N 1
ATOM 2180 C CA . GLY A 1 262 ? 23.719 19.467 43.046 1.00 15.77 292 GLY A CA 1
ATOM 2181 C C . GLY A 1 262 ? 23.240 20.173 44.296 1.00 14.82 292 GLY A C 1
ATOM 2182 O O . GLY A 1 262 ? 24.011 20.280 45.270 1.00 17.65 292 GLY A O 1
ATOM 2183 N N . ASP A 1 263 ? 22.021 20.670 44.287 1.00 13.85 293 ASP A N 1
ATOM 2184 C CA . ASP A 1 263 ? 21.539 21.470 45.390 1.00 13.45 293 ASP A CA 1
ATOM 2185 C C . ASP A 1 263 ? 21.237 20.619 46.624 1.00 10.30 293 ASP A C 1
ATOM 2186 O O . ASP A 1 263 ? 20.371 19.734 46.605 1.00 10.36 293 ASP A O 1
ATOM 2191 N N . ASP A 1 264 ? 21.879 20.967 47.731 1.00 9.67 294 ASP A N 1
ATOM 2192 C CA . ASP A 1 264 ? 21.595 20.381 49.022 1.00 9.13 294 ASP A CA 1
ATOM 2193 C C . ASP A 1 264 ? 20.238 20.909 49.503 1.00 7.98 294 ASP A C 1
ATOM 2194 O O . ASP A 1 264 ? 20.068 22.122 49.664 1.00 9.70 294 ASP A O 1
ATOM 2199 N N . SER A 1 265 ? 19.279 20.016 49.717 1.00 8.17 295 SER A N 1
ATOM 2200 C CA . SER A 1 265 ? 17.891 20.387 49.832 1.00 7.54 295 SER A CA 1
ATOM 2201 C C . SER A 1 265 ? 17.170 19.692 50.975 1.00 7.36 295 SER A C 1
ATOM 2202 O O . SER A 1 265 ? 17.647 18.678 51.502 1.00 7.91 295 SER A O 1
ATOM 2205 N N . TYR A 1 266 ? 16.000 20.227 51.326 1.00 7.36 296 TYR A N 1
ATOM 2206 C CA . TYR A 1 266 ? 14.967 19.458 51.990 1.00 7.29 296 TYR A CA 1
ATOM 2207 C C . TYR A 1 266 ? 14.066 18.887 50.906 1.00 7.13 296 TYR A C 1
ATOM 2208 O O . TYR A 1 266 ? 13.774 19.564 49.918 1.00 7.86 296 TYR A O 1
ATOM 2217 N N . ALA A 1 267 ? 13.611 17.653 51.076 1.00 9.43 297 ALA A N 1
ATOM 2218 C CA . ALA A 1 267 ? 12.718 17.014 50.099 1.00 10.39 297 ALA A CA 1
ATOM 2219 C C . ALA A 1 267 ? 11.597 16.318 50.802 1.00 10.53 297 ALA A C 1
ATOM 2220 O O . ALA A 1 267 ? 11.851 15.537 51.725 1.00 15.81 297 ALA A O 1
ATOM 2222 N N . ALA A 1 268 ? 10.374 16.518 50.337 1.00 7.15 298 ALA A N 1
ATOM 2223 C CA . ALA A 1 268 ? 9.255 15.764 50.829 1.00 7.31 298 ALA A CA 1
ATOM 2224 C C . ALA A 1 268 ? 8.761 14.792 49.778 1.00 6.97 298 ALA A C 1
ATOM 2225 O O . ALA A 1 268 ? 8.776 15.101 48.571 1.00 7.12 298 ALA A O 1
ATOM 2227 N N . ILE A 1 269 ? 8.300 13.640 50.240 1.00 6.82 299 ILE A N 1
ATOM 2228 C CA . ILE A 1 269 ? 7.681 12.616 49.410 1.00 7.99 299 ILE A CA 1
ATOM 2229 C C . ILE A 1 269 ? 6.285 12.372 49.919 1.00 7.79 299 ILE A C 1
ATOM 2230 O O . ILE A 1 269 ? 6.089 12.203 51.122 1.00 8.25 299 ILE A O 1
ATOM 2235 N N . ASN A 1 270 ? 5.316 12.314 49.009 1.00 8.17 300 ASN A N 1
ATOM 2236 C CA . ASN A 1 270 ? 4.008 11.789 49.345 1.00 7.45 300 ASN A CA 1
ATOM 2237 C C . ASN A 1 270 ? 3.695 10.697 48.326 1.00 7.89 300 ASN A C 1
ATOM 2238 O O . ASN A 1 270 ? 3.610 10.968 47.114 1.00 8.97 300 ASN A O 1
ATOM 2243 N N . SER A 1 271 ? 3.596 9.480 48.807 1.00 9.31 301 SER A N 1
ATOM 2244 C CA . SER A 1 271 ? 3.362 8.306 48.013 1.00 9.53 301 SER A CA 1
ATOM 2245 C C . SER A 1 271 ? 1.912 7.931 47.999 1.00 10.90 301 SER A C 1
ATOM 2246 O O . SER A 1 271 ? 1.232 7.989 49.024 1.00 13.42 301 SER A O 1
ATOM 2249 N N . PHE A 1 272 ? 1.418 7.472 46.842 1.00 11.73 302 PHE A N 1
ATOM 2250 C CA . PHE A 1 272 ? 0.049 7.047 46.713 1.00 12.31 302 PHE A CA 1
ATOM 2251 C C . PHE A 1 272 ? -0.092 5.882 45.737 1.00 12.46 302 PHE A C 1
ATOM 2252 O O . PHE A 1 272 ? 0.724 5.723 44.837 1.00 13.23 302 PHE A O 1
ATOM 2260 N N . LYS A 1 273 ? -1.132 5.094 45.931 1.00 13.99 303 LYS A N 1
ATOM 2261 C CA . LYS A 1 273 ? -1.398 3.972 45.083 1.00 14.15 303 LYS A CA 1
ATOM 2262 C C . LYS A 1 273 ? -2.554 4.285 44.183 1.00 14.51 303 LYS A C 1
ATOM 2263 O O . LYS A 1 273 ? -3.489 4.975 44.570 1.00 17.75 303 LYS A O 1
ATOM 2269 N N . VAL A 1 274 ? -2.484 3.757 42.971 1.00 14.22 304 VAL A N 1
ATOM 2270 C CA . VAL A 1 274 ? -3.543 3.846 42.010 1.00 14.32 304 VAL A CA 1
ATOM 2271 C C . VAL A 1 274 ? -3.732 2.453 41.469 1.00 12.83 304 VAL A C 1
ATOM 2272 O O . VAL A 1 274 ? -2.935 1.978 40.659 1.00 12.58 304 VAL A O 1
ATOM 2276 N N . GLN A 1 275 ? -4.800 1.777 41.916 1.00 14.29 305 GLN A N 1
ATOM 2277 C CA . GLN A 1 275 ? -5.017 0.359 41.601 1.00 14.82 305 GLN A CA 1
ATOM 2278 C C . GLN A 1 275 ? -3.754 -0.403 41.970 1.00 15.68 305 GLN A C 1
ATOM 2279 O O . GLN A 1 275 ? -3.312 -0.367 43.119 1.00 18.12 305 GLN A O 1
ATOM 2285 N N . ASP A 1 276 ? -3.123 -1.063 41.012 1.00 15.90 306 ASP A N 1
ATOM 2286 C CA . ASP A 1 276 ? -1.913 -1.861 41.306 1.00 16.89 306 ASP A CA 1
ATOM 2287 C C . ASP A 1 276 ? -0.626 -1.070 41.013 1.00 16.28 306 ASP A C 1
ATOM 2288 O O . ASP A 1 276 ? 0.472 -1.618 41.086 1.00 19.03 306 ASP A O 1
ATOM 2293 N N . SER A 1 277 ? -0.762 0.211 40.662 1.00 14.12 307 SER A N 1
ATOM 2294 C CA . SER A 1 277 ? 0.415 1.046 40.403 1.00 12.92 307 SER A CA 1
ATOM 2295 C C . SER A 1 277 ? 0.705 1.928 41.596 1.00 11.69 307 SER A C 1
ATOM 2296 O O . SER A 1 277 ? -0.148 2.158 42.454 1.00 13.56 307 SER A O 1
ATOM 2299 N N . SER A 1 278 ? 1.915 2.441 41.667 1.00 11.41 308 SER A N 1
ATOM 2300 C CA . SER A 1 278 ? 2.387 3.216 42.810 1.00 11.14 308 SER A CA 1
ATOM 2301 C C . SER A 1 278 ? 3.119 4.421 42.325 1.00 9.07 308 SER A C 1
ATOM 2302 O O . SER A 1 278 ? 4.007 4.303 41.460 1.00 9.98 308 SER A O 1
ATOM 2305 N N . TRP A 1 279 ? 2.798 5.588 42.893 1.00 9.28 309 TRP A N 1
ATOM 2306 C CA . TRP A 1 279 ? 3.334 6.851 42.465 1.00 8.37 309 TRP A CA 1
ATOM 2307 C C . TRP A 1 279 ? 3.778 7.692 43.635 1.00 8.21 309 TRP A C 1
ATOM 2308 O O . TRP A 1 279 ? 3.391 7.427 44.775 1.00 9.59 309 TRP A O 1
ATOM 2319 N N . ALA A 1 280 ? 4.571 8.721 43.358 1.00 7.68 310 ALA A N 1
ATOM 2320 C CA . ALA A 1 280 ? 4.942 9.663 44.390 1.00 8.31 310 ALA A CA 1
ATOM 2321 C C . ALA A 1 280 ? 5.090 11.053 43.820 1.00 7.44 310 ALA A C 1
ATOM 2322 O O . ALA A 1 280 ? 5.509 11.216 42.661 1.00 7.89 310 ALA A O 1
ATOM 2324 N N . VAL A 1 281 ? 4.744 12.055 44.623 1.00 6.80 311 VAL A N 1
ATOM 2325 C CA . VAL A 1 281 ? 5.129 13.410 44.363 1.00 6.96 311 VAL A CA 1
ATOM 2326 C C . VAL A 1 281 ? 6.322 13.729 45.239 1.00 6.25 311 VAL A C 1
ATOM 2327 O O . VAL A 1 281 ? 6.299 13.461 46.442 1.00 7.86 311 VAL A O 1
ATOM 2331 N N A LEU A 1 282 ? 7.361 14.284 44.629 0.50 5.92 312 LEU A N 1
ATOM 2332 N N B LEU A 1 282 ? 7.369 14.281 44.639 0.50 5.86 312 LEU A N 1
ATOM 2333 C CA A LEU A 1 282 ? 8.589 14.735 45.281 0.50 6.26 312 LEU A CA 1
ATOM 2334 C CA B LEU A 1 282 ? 8.590 14.723 45.313 0.50 6.07 312 LEU A CA 1
ATOM 2335 C C A LEU A 1 282 ? 8.653 16.229 45.104 0.50 6.40 312 LEU A C 1
ATOM 2336 C C B LEU A 1 282 ? 8.722 16.207 45.113 0.50 6.46 312 LEU A C 1
ATOM 2337 O O A LEU A 1 282 ? 8.572 16.741 43.991 0.50 7.18 312 LEU A O 1
ATOM 2338 O O B LEU A 1 282 ? 8.731 16.682 43.984 0.50 7.89 312 LEU A O 1
ATOM 2347 N N . VAL A 1 283 ? 8.857 16.968 46.193 1.00 6.42 313 VAL A N 1
ATOM 2348 C CA . VAL A 1 283 ? 9.054 18.402 46.121 1.00 6.29 313 VAL A CA 1
ATOM 2349 C C . VAL A 1 283 ? 10.251 18.787 46.973 1.00 6.08 313 VAL A C 1
ATOM 2350 O O . VAL A 1 283 ? 10.369 18.338 48.126 1.00 7.49 313 VAL A O 1
ATOM 2354 N N . THR A 1 284 ? 11.134 19.605 46.417 1.00 7.69 314 THR A N 1
ATOM 2355 C CA . THR A 1 284 ? 12.328 20.036 47.114 1.00 8.79 314 THR A CA 1
ATOM 2356 C C . THR A 1 284 ? 12.351 21.524 47.395 1.00 9.85 314 THR A C 1
ATOM 2357 O O . THR A 1 284 ? 11.659 22.331 46.741 1.00 12.66 314 THR A O 1
ATOM 2361 N N . ALA A 1 285 ? 13.180 21.890 48.378 1.00 9.20 315 ALA A N 1
ATOM 2362 C CA . ALA A 1 285 ? 13.554 23.270 48.685 1.00 9.86 315 ALA A CA 1
ATOM 2363 C C . ALA A 1 285 ? 15.045 23.287 48.969 1.00 9.12 315 ALA A C 1
ATOM 2364 O O . ALA A 1 285 ? 15.476 22.722 49.966 1.00 9.16 315 ALA A O 1
ATOM 2366 N N . PRO A 1 286 ? 15.857 23.899 48.073 1.00 10.06 316 PRO A N 1
ATOM 2367 C CA . PRO A 1 286 ? 17.298 24.039 48.406 1.00 9.62 316 PRO A CA 1
ATOM 2368 C C . PRO A 1 286 ? 17.471 24.715 49.745 1.00 8.50 316 PRO A C 1
ATOM 2369 O O . PRO A 1 286 ? 16.820 25.732 50.016 1.00 9.28 316 PRO A O 1
ATOM 2373 N N . LYS A 1 287 ? 18.364 24.188 50.575 1.00 8.93 317 LYS A N 1
ATOM 2374 C CA . LYS A 1 287 ? 18.535 24.748 51.927 1.00 9.80 317 LYS A CA 1
ATOM 2375 C C . LYS A 1 287 ? 18.974 26.184 51.866 1.00 10.70 317 LYS A C 1
ATOM 2376 O O . LYS A 1 287 ? 18.541 27.033 52.649 1.00 11.71 317 LYS A O 1
ATOM 2382 N N . TYR A 1 288 ? 19.837 26.519 50.913 1.00 10.94 318 TYR A N 1
ATOM 2383 C CA . TYR A 1 288 ? 20.313 27.898 50.802 1.00 13.24 318 TYR A CA 1
ATOM 2384 C C . TYR A 1 288 ? 19.135 28.840 50.470 1.00 12.94 318 TYR A C 1
ATOM 2385 O O . TYR A 1 288 ? 19.077 29.964 50.984 1.00 15.28 318 TYR A O 1
ATOM 2394 N N . SER A 1 289 ? 18.161 28.357 49.665 1.00 11.83 319 SER A N 1
ATOM 2395 C CA . SER A 1 289 ? 17.016 29.176 49.307 1.00 12.75 319 SER A CA 1
ATOM 2396 C C . SER A 1 289 ? 16.106 29.420 50.510 1.00 12.49 319 SER A C 1
ATOM 2397 O O . SER A 1 289 ? 15.474 30.448 50.645 1.00 16.09 319 SER A O 1
ATOM 2400 N N . VAL A 1 290 ? 16.033 28.431 51.376 1.00 11.78 320 VAL A N 1
ATOM 2401 C CA . VAL A 1 290 ? 15.160 28.425 52.549 1.00 13.98 320 VAL A CA 1
ATOM 2402 C C . VAL A 1 290 ? 15.674 29.430 53.567 1.00 12.36 320 VAL A C 1
ATOM 2403 O O . VAL A 1 290 ? 14.884 30.132 54.225 1.00 13.45 320 VAL A O 1
ATOM 2407 N N . PHE A 1 291 ? 16.990 29.546 53.718 1.00 12.64 321 PHE A N 1
ATOM 2408 C CA . PHE A 1 291 ? 17.597 30.395 54.694 1.00 14.71 321 PHE A CA 1
ATOM 2409 C C . PHE A 1 291 ? 17.990 31.763 54.195 1.00 17.70 321 PHE A C 1
ATOM 2410 O O . PHE A 1 291 ? 18.219 32.674 54.991 1.00 23.09 321 PHE A O 1
ATOM 2418 N N . LYS A 1 292 ? 18.088 31.934 52.886 1.00 20.27 322 LYS A N 1
ATOM 2419 C CA . LYS A 1 292 ? 18.373 33.238 52.293 1.00 24.46 322 LYS A CA 1
ATOM 2420 C C . LYS A 1 292 ? 17.548 33.372 51.059 1.00 26.85 322 LYS A C 1
ATOM 2421 O O . LYS A 1 292 ? 18.086 33.398 49.965 1.00 27.90 322 LYS A O 1
ATOM 2427 N N . PRO A 1 293 ? 16.232 33.432 51.241 1.00 30.55 323 PRO A N 1
ATOM 2428 C CA . PRO A 1 293 ? 15.322 33.561 50.108 1.00 34.71 323 PRO A CA 1
ATOM 2429 C C . PRO A 1 293 ? 15.500 34.914 49.406 1.00 37.78 323 PRO A C 1
ATOM 2430 O O . PRO A 1 293 ? 15.799 35.916 50.063 1.00 41.24 323 PRO A O 1
ATOM 2434 N N . LEU A 1 294 ? 15.339 34.945 48.084 1.00 38.91 324 LEU A N 1
ATOM 2435 C CA . LEU A 1 294 ? 15.462 36.212 47.368 1.00 41.22 324 LEU A CA 1
ATOM 2436 C C . LEU A 1 294 ? 14.136 36.935 47.309 1.00 45.51 324 LEU A C 1
ATOM 2437 O O . LEU A 1 294 ? 13.081 36.311 47.167 1.00 42.88 324 LEU A O 1
ATOM 2442 N N . LYS A 1 295 ? 14.201 38.262 47.430 1.00 43.81 325 LYS A N 1
ATOM 2443 C CA . LYS A 1 295 ? 13.053 39.109 47.181 1.00 45.38 325 LYS A CA 1
ATOM 2444 C C . LYS A 1 295 ? 12.733 39.061 45.669 1.00 49.56 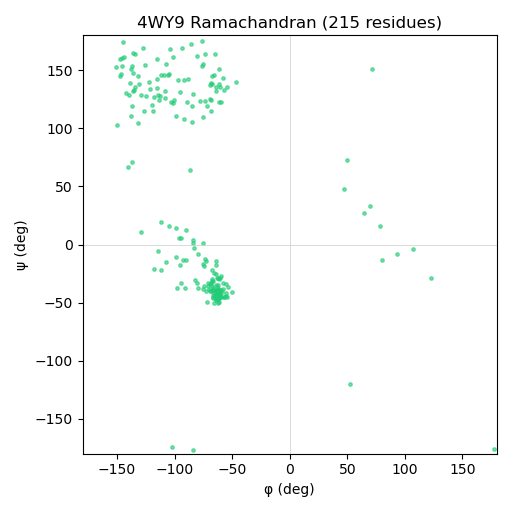325 LYS A C 1
ATOM 2445 O O . LYS A 1 295 ? 13.554 39.487 44.819 1.00 46.82 325 LYS A O 1
ATOM 2451 N N . LYS A 1 296 ? 11.561 38.512 45.333 1.00 47.13 326 LYS A N 1
ATOM 2452 C CA . LYS A 1 296 ? 11.126 38.465 43.922 1.00 50.05 326 LYS A CA 1
ATOM 2453 C C . LYS A 1 296 ? 9.789 39.160 43.670 1.00 54.67 326 LYS A C 1
ATOM 2454 O O . LYS A 1 296 ? 9.531 39.613 42.550 1.00 53.16 326 LYS A O 1
#

Sequence (285 aa):
NIITKNNTEDILASSITKEEEYATQTQGIFGEMIALNKSSISGTLTEMFRSTSSKEEEDLDIIDDNITNIITNTFDNSAYSNFTTYLYLIIDPPEYFKEESKKFFNTQSGKFVMLYADDEEGIKAIQASDEIANLQVVQDILKKAKYGEENNKVYIGRPIKKMNLEGQDFDAVNVAIPIIFDRKNQVVGVIGMTLDFSSDIIATYLLDPKKGQKYDDGELRVLLNSDGFMAIHPNKNLVLKNLKDINPNKGAQETYKAISSEGKNGVVFNYIIASDGDDSYAAINSFKVQDSSWAVLLVTAPKYSVFKPLKK

InterPro domains:
  IPR003660 HAMP domain [PS50885] (419-462)
  IPR004089 Methyl-accepting chemotaxis protein (MCP) signalling domain [PF00015] (553-691)
  IPR004089 Methyl-accepting chemotaxis protein (MCP) signalling domain [PS50111] (514-700)
  IPR004089 Methyl-accepting chemotaxis protein (MCP) signalling domain [SM00283] (508-699)